Protein AF-A0A846APT6-F1 (afdb_monomer_lite)

Radius of gyration: 18.1 Å; chains: 1; bounding box: 43×41×48 Å

Foldseek 3Di:
DEAAEQLQCLVLCCQLVVVVCVVVVFAEEEDDDPPVVPPVVPDGLHYYYHLRDDPVVPDDDFAYEHEDEDLLLLLLLCLVDLLDDPPPQQCDQDVVQVRHGVNRSLVVDDDSVVSSVSSCVPDSVVSVVSVVPDDPVPLSYDYDYSVVLLVPQVCPVVLVSCVSRPHDPVCSVVSSVSSLCSHVVVVNDPPDPSDDDPDD

pLDDT: mean 90.06, std 13.93, range [35.69, 98.62]

Structure (mmCIF, N/CA/C/O backbone):
data_AF-A0A846APT6-F1
#
_entry.id   AF-A0A846APT6-F1
#
loop_
_atom_site.group_PDB
_atom_site.id
_atom_site.type_symbol
_atom_site.label_atom_id
_atom_site.label_alt_id
_atom_site.label_comp_id
_atom_site.label_asym_id
_atom_site.label_entity_id
_atom_site.label_seq_id
_atom_site.pdbx_PDB_ins_code
_atom_site.Cartn_x
_atom_site.Cartn_y
_atom_site.Cartn_z
_atom_site.occupancy
_atom_site.B_iso_or_equiv
_atom_site.auth_seq_id
_atom_site.auth_comp_id
_atom_site.auth_asym_id
_atom_site.auth_atom_id
_atom_site.pdbx_PDB_model_num
ATOM 1 N N . MET A 1 1 ? 7.454 6.874 -7.829 1.00 93.00 1 MET A N 1
ATOM 2 C CA . MET A 1 1 ? 6.681 7.072 -6.581 1.00 93.00 1 MET A CA 1
ATOM 3 C C . MET A 1 1 ? 5.665 5.959 -6.437 1.00 93.00 1 MET A C 1
ATOM 5 O O . MET A 1 1 ? 5.137 5.525 -7.447 1.00 93.00 1 MET A O 1
ATOM 9 N N . ILE A 1 2 ? 5.403 5.490 -5.222 1.00 96.69 2 ILE A N 1
ATOM 10 C CA . ILE A 1 2 ? 4.503 4.371 -4.941 1.00 96.69 2 ILE A CA 1
ATOM 11 C C . ILE A 1 2 ? 3.480 4.828 -3.899 1.00 96.69 2 ILE A C 1
ATOM 13 O O . ILE A 1 2 ? 3.815 4.996 -2.728 1.00 96.69 2 ILE A O 1
ATOM 17 N N . GLY A 1 3 ? 2.253 5.080 -4.341 1.00 95.94 3 GLY A N 1
ATOM 18 C CA . GLY A 1 3 ? 1.119 5.483 -3.521 1.00 95.94 3 GLY A CA 1
ATOM 19 C C . GLY A 1 3 ? 0.260 4.282 -3.173 1.00 95.94 3 GLY A C 1
ATOM 20 O O . GLY A 1 3 ? -0.185 3.538 -4.046 1.00 95.94 3 GLY A O 1
ATOM 21 N N . THR A 1 4 ? 0.038 4.080 -1.883 1.00 96.62 4 THR A N 1
ATOM 22 C CA . THR A 1 4 ? -0.967 3.139 -1.389 1.00 96.62 4 THR A CA 1
ATOM 23 C C . THR A 1 4 ? -1.849 3.839 -0.373 1.00 96.62 4 THR A C 1
ATOM 25 O O . THR A 1 4 ? -1.582 4.971 0.024 1.00 96.62 4 THR A O 1
ATOM 28 N N . HIS A 1 5 ? -2.883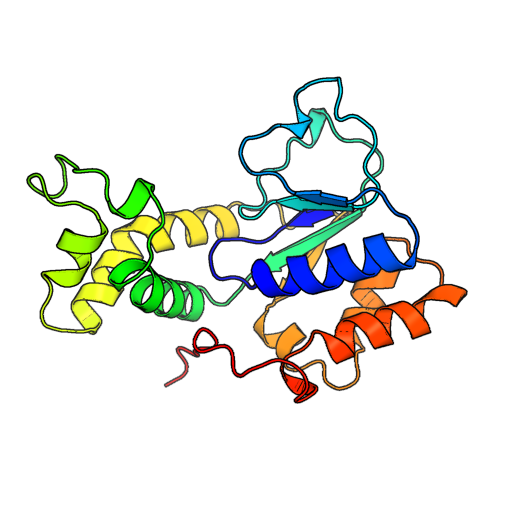 3.146 0.069 1.00 95.69 5 HIS A N 1
ATOM 29 C CA . HIS A 1 5 ? -3.689 3.549 1.201 1.00 95.69 5 HIS A CA 1
ATOM 30 C C . HIS A 1 5 ? -3.696 2.439 2.235 1.00 95.69 5 HIS A C 1
ATOM 32 O O . HIS A 1 5 ? -3.405 1.265 1.960 1.00 95.69 5 HIS A O 1
ATOM 38 N N . HIS A 1 6 ? -4.082 2.796 3.450 1.00 93.38 6 HIS A N 1
ATOM 39 C CA . HIS A 1 6 ? -4.231 1.824 4.512 1.00 93.38 6 HIS A CA 1
ATOM 40 C C . HIS A 1 6 ? -5.186 0.693 4.071 1.00 93.38 6 HIS A C 1
ATOM 42 O O . HIS A 1 6 ? -6.329 0.928 3.696 1.00 93.38 6 HIS A O 1
ATOM 48 N N . LYS A 1 7 ? -4.694 -0.555 4.114 1.00 93.50 7 LYS A N 1
ATOM 49 C CA . LYS A 1 7 ? -5.371 -1.788 3.636 1.00 93.50 7 LYS A CA 1
ATOM 50 C C . LYS A 1 7 ? -5.488 -1.992 2.119 1.00 93.50 7 LYS A C 1
ATOM 52 O O . LYS A 1 7 ? -6.129 -2.965 1.717 1.00 93.50 7 LYS A O 1
ATOM 57 N N . THR A 1 8 ? -4.778 -1.227 1.287 1.00 94.94 8 THR A N 1
ATOM 58 C CA . THR A 1 8 ? -4.750 -1.440 -0.180 1.00 94.94 8 THR A CA 1
ATOM 59 C C . THR A 1 8 ? -3.504 -2.171 -0.695 1.00 94.94 8 THR A C 1
ATOM 61 O O . THR A 1 8 ? -3.262 -2.229 -1.892 1.00 94.94 8 THR A O 1
ATOM 64 N N . GLY A 1 9 ? -2.713 -2.787 0.192 1.00 92.12 9 GLY A N 1
ATOM 65 C CA . GLY A 1 9 ? -1.537 -3.581 -0.202 1.00 92.12 9 GLY A CA 1
ATOM 66 C C . GLY A 1 9 ? -0.182 -2.923 0.073 1.00 92.12 9 GLY A C 1
ATOM 67 O O . GLY A 1 9 ? 0.830 -3.381 -0.449 1.00 92.12 9 GLY A O 1
ATOM 68 N N . THR A 1 10 ? -0.124 -1.915 0.949 1.00 92.44 10 THR A N 1
ATOM 69 C CA . THR A 1 10 ? 1.109 -1.216 1.364 1.00 92.44 10 THR A CA 1
ATOM 70 C C . THR A 1 10 ? 2.282 -2.143 1.672 1.00 92.44 10 THR A C 1
ATOM 72 O O . THR A 1 10 ? 3.384 -1.929 1.178 1.00 92.44 10 THR A O 1
ATOM 75 N N . VAL A 1 11 ? 2.070 -3.191 2.478 1.00 92.12 11 VAL A N 1
ATOM 76 C CA . VAL A 1 11 ? 3.148 -4.124 2.856 1.00 92.12 11 VAL A CA 1
ATOM 77 C C . VAL A 1 11 ? 3.683 -4.871 1.636 1.00 92.12 11 VAL A C 1
ATOM 79 O O . VAL A 1 11 ? 4.885 -5.089 1.537 1.00 92.12 11 VAL A O 1
ATOM 82 N N . TRP A 1 12 ? 2.812 -5.235 0.698 1.00 94.25 12 TRP A N 1
ATOM 83 C CA . TRP A 1 12 ? 3.207 -5.941 -0.516 1.00 94.25 12 TRP A CA 1
ATOM 84 C C . TRP A 1 12 ? 4.026 -5.045 -1.450 1.00 94.25 12 TRP A C 1
ATOM 86 O O . TRP A 1 12 ? 5.088 -5.447 -1.920 1.00 94.25 12 TRP A O 1
ATOM 96 N N . MET A 1 13 ? 3.603 -3.796 -1.649 1.00 96.25 13 MET A N 1
ATOM 97 C CA . MET A 1 13 ? 4.392 -2.848 -2.439 1.00 96.25 13 MET A CA 1
ATOM 98 C C . MET A 1 13 ? 5.710 -2.491 -1.766 1.00 96.25 13 MET A C 1
ATOM 100 O O . MET A 1 13 ? 6.747 -2.447 -2.424 1.00 96.25 13 MET A O 1
ATOM 104 N N . LEU A 1 14 ? 5.701 -2.319 -0.445 1.00 94.81 14 LEU A N 1
ATOM 105 C CA . LEU A 1 14 ? 6.917 -2.111 0.327 1.00 94.81 14 LEU A CA 1
ATOM 106 C C . LEU A 1 14 ? 7.916 -3.250 0.104 1.00 94.81 14 LEU A C 1
ATOM 108 O O . LEU A 1 14 ? 9.085 -2.973 -0.150 1.00 94.81 14 LEU A O 1
ATOM 112 N N . THR A 1 15 ? 7.490 -4.515 0.176 1.00 95.31 15 THR A N 1
ATOM 113 C CA . THR A 1 15 ? 8.400 -5.662 0.006 1.00 95.31 15 THR A CA 1
ATOM 114 C C . THR A 1 15 ? 8.913 -5.820 -1.422 1.00 95.31 15 THR A C 1
ATOM 116 O O . THR A 1 15 ? 10.071 -6.203 -1.589 1.00 95.31 15 THR A O 1
ATOM 119 N N . ILE A 1 16 ? 8.107 -5.513 -2.444 1.00 96.88 16 ILE A N 1
ATOM 120 C CA . ILE A 1 16 ? 8.557 -5.516 -3.844 1.00 96.88 16 ILE A CA 1
ATOM 121 C C . ILE A 1 16 ? 9.567 -4.395 -4.077 1.00 96.88 16 ILE A C 1
ATOM 123 O O . ILE A 1 16 ? 10.699 -4.660 -4.478 1.00 96.88 16 ILE A O 1
ATOM 127 N N . PHE A 1 17 ? 9.189 -3.148 -3.809 1.00 97.44 17 PHE A N 1
ATOM 128 C CA . PHE A 1 17 ? 9.991 -1.997 -4.215 1.00 97.44 17 PHE A CA 1
ATOM 129 C C . PHE A 1 17 ? 11.247 -1.805 -3.361 1.00 97.44 17 PHE A C 1
ATOM 131 O O . PHE A 1 17 ? 12.267 -1.370 -3.891 1.00 97.44 17 PHE A O 1
ATOM 138 N N . SER A 1 18 ? 11.239 -2.216 -2.088 1.00 96.19 18 SER A N 1
ATOM 139 C CA . SER A 1 18 ? 12.482 -2.306 -1.302 1.00 96.19 18 SER A CA 1
ATOM 140 C C . SER A 1 18 ? 13.437 -3.374 -1.843 1.00 96.19 18 SER A C 1
ATOM 142 O O . SER A 1 18 ? 14.645 -3.151 -1.873 1.00 96.19 18 SER A O 1
ATOM 144 N N . ALA A 1 19 ? 12.921 -4.513 -2.321 1.00 97.56 19 ALA A N 1
ATOM 145 C CA . ALA A 1 19 ? 13.747 -5.552 -2.932 1.00 97.56 19 ALA A CA 1
ATOM 146 C C . ALA A 1 19 ? 14.309 -5.112 -4.292 1.00 97.56 19 ALA A C 1
ATOM 148 O O . ALA A 1 19 ? 15.474 -5.375 -4.573 1.00 97.56 19 ALA A O 1
ATOM 149 N N . VAL A 1 20 ? 13.514 -4.409 -5.105 1.00 98.12 20 VAL A N 1
ATOM 150 C CA . VAL A 1 20 ? 13.986 -3.763 -6.340 1.00 98.12 20 VAL A CA 1
ATOM 151 C C . VAL A 1 20 ? 15.103 -2.776 -6.022 1.00 98.12 20 VAL A C 1
ATOM 153 O O . VAL A 1 20 ? 16.169 -2.851 -6.628 1.00 98.12 20 VAL A O 1
ATOM 156 N N . ALA A 1 21 ? 14.890 -1.899 -5.041 1.00 96.81 21 ALA A N 1
ATOM 157 C CA . ALA A 1 21 ? 15.887 -0.912 -4.669 1.00 96.81 21 ALA A CA 1
ATOM 158 C C . ALA A 1 21 ? 17.192 -1.554 -4.197 1.00 96.81 21 ALA A C 1
ATOM 160 O O . ALA A 1 21 ? 18.258 -1.214 -4.695 1.00 96.81 21 ALA A O 1
ATOM 161 N N . SER A 1 22 ? 17.105 -2.557 -3.322 1.00 97.25 22 SER A N 1
ATOM 162 C CA . SER A 1 22 ? 18.276 -3.308 -2.868 1.00 97.25 22 SER A CA 1
ATOM 163 C C . SER A 1 22 ? 18.994 -4.041 -4.004 1.00 97.25 22 SER A C 1
ATOM 165 O O . SER A 1 22 ? 20.212 -4.164 -3.952 1.00 97.25 22 SER A O 1
ATOM 167 N N . TYR A 1 23 ? 18.272 -4.552 -5.005 1.00 97.81 23 TYR A N 1
ATOM 168 C CA . TYR A 1 23 ? 18.869 -5.300 -6.114 1.00 97.81 23 TYR A CA 1
ATOM 169 C C . TYR A 1 23 ? 19.644 -4.400 -7.088 1.00 97.81 23 TYR A C 1
ATOM 171 O O . TYR A 1 23 ? 20.625 -4.845 -7.679 1.00 97.81 23 TYR A O 1
ATOM 179 N N . TYR A 1 24 ? 19.209 -3.150 -7.260 1.00 97.06 24 TYR A N 1
ATOM 180 C CA . TYR A 1 24 ? 19.802 -2.189 -8.197 1.00 97.06 24 TYR A CA 1
ATOM 181 C C . TYR A 1 24 ? 20.595 -1.063 -7.527 1.00 97.06 24 TYR A C 1
ATOM 183 O O . TYR A 1 24 ? 20.982 -0.126 -8.219 1.00 97.06 24 TYR A O 1
ATOM 191 N N . ASP A 1 25 ? 20.827 -1.151 -6.215 1.00 95.88 25 ASP A N 1
ATOM 192 C CA . ASP A 1 25 ? 21.484 -0.106 -5.417 1.00 95.88 25 ASP A CA 1
ATOM 193 C C . ASP A 1 25 ? 20.797 1.270 -5.540 1.00 95.88 25 ASP A C 1
ATOM 195 O O . ASP A 1 25 ? 21.426 2.318 -5.666 1.00 95.88 25 ASP A O 1
ATOM 199 N N . LEU A 1 26 ? 19.460 1.257 -5.540 1.00 94.75 26 LEU A N 1
ATOM 200 C CA . LEU A 1 26 ? 18.637 2.462 -5.595 1.00 94.75 26 LEU A CA 1
ATOM 201 C C . LEU A 1 26 ? 18.315 2.965 -4.187 1.00 94.75 26 LEU A C 1
ATOM 203 O O . LEU A 1 26 ? 18.078 2.197 -3.249 1.00 94.75 26 LEU A O 1
ATOM 207 N N . LYS A 1 27 ? 18.196 4.282 -4.052 1.00 92.44 27 LYS A N 1
ATOM 208 C CA . LYS A 1 27 ? 17.800 4.953 -2.818 1.00 92.44 27 LYS A CA 1
ATOM 209 C C . LYS A 1 27 ? 16.299 4.809 -2.606 1.00 92.44 27 LYS A C 1
ATOM 211 O O . LYS A 1 27 ? 15.493 5.524 -3.206 1.00 92.44 27 LYS A O 1
ATOM 216 N N . PHE A 1 28 ? 15.930 3.882 -1.727 1.00 91.88 28 PHE A N 1
ATOM 217 C CA . PHE A 1 28 ? 14.554 3.694 -1.280 1.00 91.88 28 PHE A CA 1
ATOM 218 C C . PHE A 1 28 ? 14.237 4.584 -0.080 1.00 91.88 28 PHE A C 1
ATOM 220 O O . PHE A 1 28 ? 14.897 4.517 0.957 1.00 91.88 28 PHE A O 1
ATOM 227 N N . CYS A 1 29 ? 13.170 5.363 -0.193 1.00 88.69 29 CYS A N 1
ATOM 228 C CA . CYS A 1 29 ? 12.613 6.147 0.891 1.00 88.69 29 CYS A CA 1
ATOM 229 C C . CYS A 1 29 ? 11.177 5.688 1.164 1.00 88.69 29 CYS A C 1
ATOM 231 O O . CYS A 1 29 ? 10.365 5.524 0.253 1.00 88.69 29 CYS A O 1
ATOM 233 N N . ARG A 1 30 ? 10.859 5.490 2.442 1.00 86.38 30 ARG A N 1
ATOM 234 C CA . ARG A 1 30 ? 9.488 5.322 2.916 1.00 86.38 30 ARG A CA 1
ATOM 235 C C . ARG A 1 30 ? 9.212 6.438 3.890 1.00 86.38 30 ARG A C 1
ATOM 237 O O . ARG A 1 30 ? 9.971 6.615 4.847 1.00 86.38 30 ARG A O 1
ATOM 244 N N . ASP A 1 31 ? 8.107 7.127 3.689 1.00 70.62 31 ASP A N 1
ATOM 245 C CA . ASP A 1 31 ? 7.707 8.127 4.647 1.00 70.62 31 ASP A CA 1
ATOM 246 C C . ASP A 1 31 ? 6.968 7.514 5.843 1.00 70.62 31 ASP A C 1
ATOM 248 O O . ASP A 1 31 ? 6.227 6.539 5.729 1.00 70.62 31 ASP A O 1
ATOM 252 N N . LYS A 1 32 ? 7.223 8.080 7.021 1.00 58.72 32 LYS A N 1
ATOM 253 C CA . LYS A 1 32 ? 6.409 7.865 8.222 1.00 58.72 32 LYS A CA 1
ATOM 254 C C . LYS A 1 32 ? 5.892 9.182 8.809 1.00 58.72 32 LYS A C 1
ATOM 256 O O . LYS A 1 32 ? 5.077 9.106 9.716 1.00 58.72 32 LYS A O 1
ATOM 261 N N . ASN A 1 33 ? 6.387 10.356 8.374 1.00 56.38 33 ASN A N 1
ATOM 262 C CA . ASN A 1 33 ? 6.142 11.665 9.014 1.00 56.38 33 ASN A CA 1
ATOM 263 C C . ASN A 1 33 ? 6.459 12.892 8.114 1.00 56.38 33 ASN A C 1
ATOM 265 O O . ASN A 1 33 ? 6.908 13.923 8.619 1.00 56.38 33 ASN A O 1
ATOM 269 N N . LYS A 1 34 ? 6.302 12.817 6.791 1.00 60.38 34 LYS A N 1
ATOM 270 C CA . LYS A 1 34 ? 6.706 13.855 5.821 1.00 60.38 34 LYS A CA 1
ATOM 271 C C . LYS A 1 34 ? 8.180 14.238 5.915 1.00 60.38 34 LYS A C 1
ATOM 273 O O . LYS A 1 34 ? 8.559 15.391 5.717 1.00 60.38 34 LYS A O 1
ATOM 278 N N . ALA A 1 35 ? 9.036 13.260 6.224 1.00 51.44 35 ALA A N 1
ATOM 279 C CA . ALA A 1 35 ? 10.466 13.492 6.429 1.00 51.44 35 ALA A CA 1
ATOM 280 C C . ALA A 1 35 ? 11.168 13.990 5.152 1.00 51.44 35 ALA A C 1
ATOM 282 O O . ALA A 1 35 ? 12.119 14.761 5.254 1.00 51.44 35 ALA A O 1
ATOM 283 N N . TYR A 1 36 ? 10.645 13.637 3.973 1.00 55.94 36 TYR A N 1
ATOM 284 C CA . TYR A 1 36 ? 11.131 14.098 2.668 1.00 55.94 36 TYR A CA 1
ATOM 285 C C . TYR A 1 36 ? 11.004 15.619 2.455 1.00 55.94 36 TYR A C 1
ATOM 287 O O . TYR A 1 36 ? 11.710 16.175 1.622 1.00 55.94 36 TYR A O 1
ATOM 295 N N . LEU A 1 37 ? 10.164 16.312 3.240 1.00 53.75 37 LEU A N 1
ATOM 296 C CA . LEU A 1 37 ? 10.052 17.777 3.227 1.00 53.75 37 LEU A 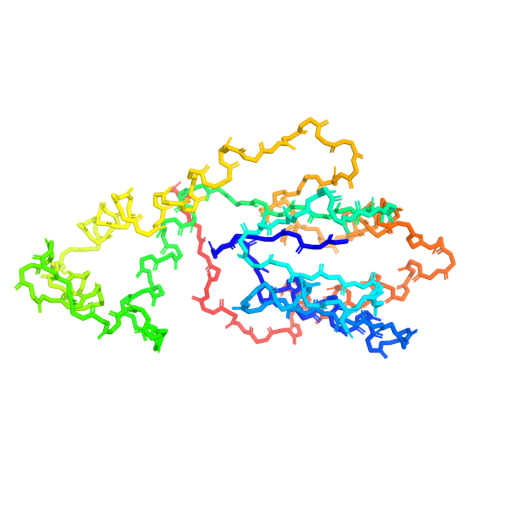CA 1
ATOM 297 C C . LEU A 1 37 ? 11.228 18.479 3.923 1.00 53.75 37 LEU A C 1
ATOM 299 O O . LEU A 1 37 ? 11.353 19.701 3.838 1.00 53.75 37 LEU A O 1
ATOM 303 N N . ARG A 1 38 ? 12.081 17.736 4.638 1.00 56.50 38 ARG A N 1
ATOM 304 C CA . ARG A 1 38 ? 13.338 18.257 5.178 1.00 56.50 38 ARG A CA 1
ATOM 305 C C . ARG A 1 38 ? 14.372 18.168 4.060 1.00 56.50 38 ARG A C 1
ATOM 307 O O . ARG A 1 38 ? 14.700 17.073 3.617 1.00 56.50 38 ARG A O 1
ATOM 314 N N . SER A 1 39 ? 14.876 19.322 3.629 1.00 48.41 39 SER A N 1
ATOM 315 C CA . SER A 1 39 ? 15.805 19.549 2.504 1.00 48.41 39 SER A CA 1
ATOM 316 C C . SER A 1 39 ? 17.032 18.619 2.419 1.00 48.41 39 SER A C 1
ATOM 318 O O . SER A 1 39 ? 17.680 18.556 1.381 1.00 48.41 39 SER A O 1
ATOM 320 N N . SER A 1 40 ? 17.343 17.862 3.470 1.00 48.69 40 SER A N 1
ATOM 321 C CA . SER A 1 40 ? 18.412 16.862 3.543 1.00 48.69 40 SER A CA 1
ATOM 322 C C . SER A 1 40 ? 18.038 15.443 3.067 1.00 48.69 40 SER A C 1
ATOM 324 O O . SER A 1 40 ? 18.924 14.598 2.982 1.00 48.69 40 SER A O 1
ATOM 326 N N . TYR A 1 41 ? 16.775 15.165 2.712 1.00 52.38 41 TYR A N 1
ATOM 327 C CA . TYR A 1 41 ? 16.330 13.881 2.123 1.00 52.38 41 TYR A CA 1
ATOM 328 C C . TYR A 1 41 ? 16.305 13.866 0.580 1.00 52.38 41 TYR A C 1
ATOM 330 O O . TYR A 1 41 ? 15.875 12.881 -0.018 1.00 52.38 41 TYR A O 1
ATOM 338 N N . GLY A 1 42 ? 16.754 14.946 -0.066 1.00 60.53 42 GLY A N 1
ATOM 339 C CA . GLY A 1 42 ? 16.472 15.295 -1.465 1.00 60.53 42 GLY A CA 1
ATOM 340 C C . GLY A 1 42 ? 17.100 14.448 -2.577 1.00 60.53 42 GLY A C 1
ATOM 341 O O . GLY A 1 42 ? 17.357 14.992 -3.638 1.00 60.53 42 GLY A O 1
ATOM 342 N N . ASN A 1 43 ? 17.362 13.156 -2.380 1.00 75.69 43 ASN A N 1
ATOM 343 C CA . ASN A 1 43 ? 17.730 12.246 -3.469 1.00 75.69 43 ASN A CA 1
ATOM 344 C C . ASN A 1 43 ? 17.223 10.834 -3.156 1.00 75.69 43 ASN A C 1
ATOM 346 O O . ASN A 1 43 ? 17.899 10.070 -2.466 1.00 75.69 43 ASN A O 1
ATOM 350 N N . PHE A 1 44 ? 16.044 10.489 -3.666 1.00 87.25 44 PHE A N 1
ATOM 351 C CA . PHE A 1 44 ? 15.539 9.120 -3.704 1.00 87.25 44 PHE A CA 1
ATOM 352 C C . PHE A 1 44 ? 15.284 8.718 -5.154 1.00 87.25 44 PHE A C 1
ATOM 354 O O . PHE A 1 44 ? 14.927 9.552 -5.979 1.00 87.25 44 PHE A O 1
ATOM 361 N N . ASP A 1 45 ? 15.407 7.429 -5.437 1.00 91.88 45 ASP A N 1
ATOM 362 C CA . ASP A 1 45 ? 15.009 6.852 -6.723 1.00 91.88 45 ASP A CA 1
ATOM 363 C C . ASP A 1 45 ? 13.600 6.255 -6.621 1.00 91.88 45 ASP A C 1
ATOM 365 O O . ASP A 1 45 ? 12.808 6.279 -7.561 1.00 91.88 45 ASP A O 1
ATOM 369 N N . ILE A 1 46 ? 13.261 5.725 -5.439 1.00 93.69 46 ILE A N 1
ATOM 370 C CA . ILE A 1 46 ? 11.954 5.144 -5.148 1.00 93.69 46 ILE A CA 1
ATOM 371 C C . ILE A 1 46 ? 11.446 5.713 -3.831 1.00 93.69 46 ILE A C 1
ATOM 373 O O . ILE A 1 46 ? 12.081 5.568 -2.789 1.00 93.69 46 ILE A O 1
ATOM 377 N N . PHE A 1 47 ? 10.262 6.311 -3.880 1.00 91.94 47 PHE A N 1
ATOM 378 C CA . PHE A 1 47 ? 9.564 6.839 -2.716 1.00 91.94 47 PHE A CA 1
ATOM 379 C C . PHE A 1 47 ? 8.210 6.158 -2.556 1.00 91.94 47 PHE A C 1
ATOM 381 O O . PHE A 1 47 ? 7.456 6.100 -3.529 1.00 91.94 47 PHE A O 1
ATOM 388 N N . LEU A 1 48 ? 7.914 5.657 -1.355 1.00 93.56 48 LEU A N 1
ATOM 389 C CA . LEU A 1 48 ? 6.634 5.044 -1.000 1.00 93.56 48 LEU A CA 1
ATOM 390 C C . LEU A 1 48 ? 5.923 5.844 0.096 1.00 93.56 48 LEU A C 1
ATOM 392 O O . LEU A 1 48 ? 6.498 6.077 1.164 1.00 93.56 48 LEU A O 1
ATOM 396 N N . ASP A 1 49 ? 4.653 6.163 -0.155 1.00 92.25 49 ASP A N 1
ATOM 397 C CA . ASP A 1 49 ? 3.722 6.771 0.799 1.00 92.25 49 ASP A CA 1
ATOM 398 C C . ASP A 1 49 ? 2.532 5.826 1.037 1.00 92.25 49 ASP A C 1
ATOM 400 O O . ASP A 1 49 ? 1.919 5.316 0.092 1.00 92.25 49 ASP A O 1
ATOM 404 N N . ASP A 1 50 ? 2.231 5.537 2.304 1.00 92.12 50 ASP A N 1
ATOM 405 C CA . ASP A 1 50 ? 1.184 4.587 2.694 1.00 92.12 50 ASP A CA 1
ATOM 406 C C . ASP A 1 50 ? -0.219 5.195 2.836 1.00 92.12 50 ASP A C 1
ATOM 408 O O . ASP A 1 50 ? -1.176 4.474 3.135 1.00 92.12 50 ASP A O 1
ATOM 412 N N . HIS A 1 51 ? -0.344 6.489 2.536 1.00 92.50 51 HIS A N 1
ATOM 413 C CA . HIS A 1 51 ? -1.602 7.228 2.449 1.00 92.50 51 HIS A CA 1
ATOM 414 C C . HIS A 1 51 ? -1.754 8.009 1.132 1.00 92.50 51 HIS A C 1
ATOM 416 O O . HIS A 1 51 ? -2.695 8.785 0.991 1.00 92.50 51 HIS A O 1
ATOM 422 N N . SER A 1 52 ? -0.829 7.834 0.183 1.00 93.50 52 SER A N 1
ATOM 423 C CA . SER A 1 52 ? -0.758 8.568 -1.087 1.00 93.50 52 SER A CA 1
ATOM 424 C C . SER A 1 52 ? -0.773 10.095 -0.914 1.00 93.50 52 SER A C 1
ATOM 426 O O . SER A 1 52 ? -1.323 10.821 -1.736 1.00 93.50 52 SER A O 1
ATOM 428 N N . LYS A 1 53 ? -0.155 10.615 0.157 1.00 90.00 53 LYS A N 1
ATOM 429 C CA . LYS A 1 53 ? -0.121 12.059 0.467 1.00 90.00 53 LYS A CA 1
ATOM 430 C C . LYS A 1 53 ? 1.173 12.707 -0.019 1.00 90.00 53 LYS A C 1
ATOM 432 O O . LYS A 1 53 ? 2.018 13.134 0.772 1.00 90.00 53 LYS A O 1
ATOM 437 N N . PHE A 1 54 ? 1.296 12.801 -1.340 1.00 87.44 54 PHE A N 1
ATOM 438 C CA . PHE A 1 54 ? 2.430 13.433 -2.014 1.00 87.44 54 PHE A CA 1
ATOM 439 C C . PHE A 1 54 ? 2.303 14.960 -2.071 1.00 87.44 54 PHE A C 1
ATOM 441 O O . PHE A 1 54 ? 1.225 15.497 -2.313 1.00 87.44 54 PHE A O 1
ATOM 448 N N . ASP A 1 55 ? 3.423 15.657 -1.884 1.00 85.00 55 ASP A N 1
ATOM 449 C CA . ASP A 1 55 ? 3.546 17.100 -2.112 1.00 85.00 55 ASP A CA 1
ATOM 450 C C . ASP A 1 55 ? 4.074 17.355 -3.531 1.00 85.00 55 ASP A C 1
ATOM 452 O O . ASP A 1 55 ? 5.279 17.497 -3.748 1.00 85.00 55 ASP A O 1
ATOM 456 N N . PHE A 1 56 ? 3.171 17.337 -4.515 1.00 84.94 56 PHE A N 1
ATOM 457 C CA . PHE A 1 56 ? 3.530 17.453 -5.932 1.00 84.94 56 PHE A CA 1
ATOM 458 C C . PHE A 1 56 ? 4.197 18.783 -6.298 1.00 84.94 56 PHE A C 1
ATOM 460 O O . PHE A 1 56 ? 4.926 18.826 -7.281 1.00 84.94 56 PHE A O 1
ATOM 467 N N . GLU A 1 57 ? 4.006 19.849 -5.516 1.00 83.06 57 GLU A N 1
ATOM 468 C CA . GLU A 1 57 ? 4.648 21.147 -5.772 1.00 83.06 57 GLU A CA 1
ATOM 469 C C . GLU A 1 57 ? 6.161 21.104 -5.530 1.00 83.06 57 GLU A C 1
ATOM 471 O O . GLU A 1 57 ? 6.920 21.882 -6.106 1.00 83.06 57 GLU A O 1
ATOM 476 N N . ARG A 1 58 ? 6.612 20.188 -4.667 1.00 76.94 58 ARG A N 1
ATOM 477 C CA . ARG A 1 58 ? 8.027 20.017 -4.304 1.00 76.94 58 ARG A CA 1
ATOM 478 C C . ARG A 1 58 ? 8.701 18.864 -5.031 1.00 76.94 58 ARG A C 1
ATOM 480 O O . ARG A 1 58 ? 9.873 18.585 -4.778 1.00 76.94 58 ARG A O 1
ATOM 487 N N . LEU A 1 59 ? 7.960 18.176 -5.887 1.00 78.50 59 LEU A N 1
ATOM 488 C CA . LEU A 1 59 ? 8.418 17.018 -6.630 1.00 78.50 59 LEU A CA 1
ATOM 489 C C . LEU A 1 59 ? 8.446 17.372 -8.113 1.00 78.50 59 LEU A C 1
ATOM 491 O O . LEU A 1 59 ? 7.473 17.878 -8.657 1.00 78.50 59 LEU A O 1
ATOM 495 N N . SER A 1 60 ? 9.553 17.068 -8.777 1.00 75.94 60 SER A N 1
ATOM 496 C CA . SER A 1 60 ? 9.690 17.180 -10.229 1.00 75.94 60 SER A CA 1
ATOM 497 C C . SER A 1 60 ? 10.077 15.825 -10.817 1.00 75.94 60 SER A C 1
ATOM 499 O O . SER A 1 60 ? 10.640 14.989 -10.112 1.00 75.94 60 SER A O 1
ATOM 501 N N . ASP A 1 61 ? 9.771 15.612 -12.098 1.00 85.12 61 ASP A N 1
ATOM 502 C CA . ASP A 1 61 ? 10.191 14.443 -12.884 1.00 85.12 61 ASP A CA 1
ATOM 503 C C . ASP A 1 61 ? 9.887 13.083 -12.231 1.00 85.12 61 ASP A C 1
ATOM 505 O O . ASP A 1 61 ? 10.755 12.218 -12.090 1.00 85.12 61 ASP A O 1
ATOM 509 N N . TYR A 1 62 ? 8.633 12.870 -11.827 1.00 90.75 62 TYR A N 1
ATOM 510 C CA . TYR A 1 62 ? 8.199 11.609 -11.235 1.00 90.75 62 TYR A CA 1
ATOM 511 C C . TYR A 1 62 ? 7.338 10.777 -12.186 1.00 90.75 62 TYR A C 1
ATOM 513 O O . TYR A 1 62 ? 6.546 11.287 -12.970 1.00 90.75 62 TYR A O 1
ATOM 521 N N . LYS A 1 63 ? 7.454 9.454 -12.045 1.00 96.38 63 LYS A N 1
ATOM 522 C CA . LYS A 1 63 ? 6.431 8.494 -12.466 1.00 96.38 63 LYS A CA 1
ATOM 523 C C . LYS A 1 63 ? 5.937 7.719 -11.260 1.00 96.38 63 LYS A C 1
ATOM 525 O O . LYS A 1 63 ? 6.715 7.362 -10.367 1.00 96.38 63 LYS A O 1
ATOM 530 N N . GLY A 1 64 ? 4.636 7.514 -11.202 1.00 96.81 64 GLY A N 1
ATOM 531 C CA . GLY A 1 64 ? 3.903 7.063 -10.038 1.00 96.81 64 GLY A CA 1
ATOM 532 C C . GLY A 1 64 ? 3.124 5.782 -10.295 1.00 96.81 64 GLY A C 1
ATOM 533 O O . GLY A 1 64 ? 2.609 5.564 -11.382 1.00 96.81 64 GLY A O 1
ATOM 534 N N . LEU A 1 65 ? 3.027 4.939 -9.278 1.00 98.44 65 LEU A N 1
ATOM 535 C CA . LEU A 1 65 ? 2.042 3.869 -9.174 1.00 98.44 65 LEU A CA 1
ATOM 536 C C . LEU A 1 65 ? 1.099 4.255 -8.044 1.00 98.44 65 LEU A C 1
ATOM 538 O O . LEU A 1 65 ? 1.583 4.543 -6.950 1.00 98.44 65 LEU A O 1
ATOM 542 N N . HIS A 1 66 ? -0.205 4.217 -8.277 1.00 98.31 66 HIS A N 1
ATOM 543 C CA . HIS A 1 66 ? -1.206 4.367 -7.232 1.00 98.31 66 HIS A CA 1
ATOM 544 C C . HIS A 1 66 ? -2.059 3.099 -7.157 1.00 98.31 66 HIS A C 1
ATOM 546 O O . HIS A 1 66 ? -2.610 2.641 -8.159 1.00 98.31 66 HIS A O 1
ATOM 552 N N . ILE A 1 67 ? -2.110 2.491 -5.966 1.00 97.75 67 ILE A N 1
ATOM 553 C CA . ILE A 1 67 ? -2.882 1.270 -5.730 1.00 97.75 67 ILE A CA 1
ATOM 554 C C . ILE A 1 67 ? -4.104 1.556 -4.878 1.00 97.75 67 ILE A C 1
ATOM 556 O O . ILE A 1 67 ? -4.010 1.909 -3.694 1.00 97.75 67 ILE A O 1
ATOM 560 N N . ILE A 1 68 ? -5.248 1.250 -5.473 1.00 97.56 68 ILE A N 1
ATOM 561 C CA . ILE A 1 68 ? -6.553 1.275 -4.829 1.00 97.56 68 ILE A CA 1
ATOM 562 C C . ILE A 1 68 ? -7.068 -0.145 -4.618 1.00 97.56 68 ILE A C 1
ATOM 564 O O . ILE A 1 68 ? -6.561 -1.116 -5.179 1.00 97.56 68 ILE A O 1
ATOM 568 N N . ARG A 1 69 ? -8.089 -0.271 -3.782 1.00 96.75 69 ARG A N 1
ATOM 569 C CA . ARG A 1 69 ? -8.749 -1.539 -3.485 1.00 96.75 69 ARG A CA 1
ATOM 570 C C . ARG A 1 69 ? -10.242 -1.296 -3.357 1.00 96.75 69 ARG A C 1
ATOM 572 O O . ARG A 1 69 ? -10.641 -0.183 -3.011 1.00 96.75 69 ARG A O 1
ATOM 579 N N . ASP A 1 70 ? -11.050 -2.318 -3.614 1.00 96.81 70 ASP A N 1
ATOM 580 C CA . ASP A 1 70 ? -12.493 -2.255 -3.414 1.00 96.81 70 ASP A CA 1
ATOM 581 C C . ASP A 1 70 ? -12.808 -1.726 -1.999 1.00 96.81 70 ASP A C 1
ATOM 583 O O . ASP A 1 70 ? -12.286 -2.262 -1.012 1.00 96.81 70 ASP A O 1
ATOM 587 N N . PRO A 1 71 ? -13.642 -0.679 -1.863 1.00 96.56 71 PRO A N 1
ATOM 588 C CA . PRO A 1 71 ? -13.936 -0.077 -0.566 1.00 96.56 71 PRO A CA 1
ATOM 589 C C . PRO A 1 71 ? -14.529 -1.084 0.431 1.00 96.56 71 PRO A C 1
ATOM 591 O O . PRO A 1 71 ? -14.264 -0.979 1.628 1.00 96.56 71 PRO A O 1
ATOM 594 N N . ARG A 1 72 ? -15.263 -2.104 -0.037 1.00 96.06 72 ARG A N 1
ATOM 595 C CA . ARG A 1 72 ? -15.806 -3.176 0.816 1.00 96.06 72 ARG A CA 1
ATOM 596 C C . ARG A 1 72 ? -14.683 -4.001 1.434 1.00 96.06 72 ARG A C 1
ATOM 598 O O . ARG A 1 72 ? -14.683 -4.250 2.639 1.00 96.06 72 ARG A O 1
ATOM 605 N N . ASP A 1 73 ? -13.691 -4.365 0.629 1.00 95.62 73 ASP A N 1
ATOM 606 C CA . ASP A 1 73 ? -12.517 -5.107 1.085 1.00 95.62 73 ASP A CA 1
ATOM 607 C C . ASP A 1 73 ? -11.649 -4.267 2.031 1.00 95.62 73 ASP A C 1
ATOM 609 O O . ASP A 1 73 ? -11.083 -4.808 2.987 1.00 95.62 73 ASP A O 1
ATOM 613 N N . VAL A 1 74 ? -11.562 -2.949 1.807 1.00 96.62 74 VAL A N 1
ATOM 614 C CA . VAL A 1 74 ? -10.896 -2.010 2.724 1.00 96.62 74 VAL A CA 1
ATOM 615 C C . VAL A 1 74 ? -11.577 -2.024 4.091 1.00 96.62 74 VAL A C 1
ATOM 617 O O . VAL A 1 74 ? -10.887 -2.228 5.090 1.00 96.62 74 VAL A O 1
ATOM 620 N N . ILE A 1 75 ? -12.907 -1.884 4.146 1.00 97.69 75 ILE A N 1
ATOM 621 C CA . ILE A 1 75 ? -13.691 -1.904 5.395 1.00 97.69 75 ILE A CA 1
ATOM 622 C C . ILE A 1 75 ? -13.480 -3.223 6.142 1.00 97.69 75 ILE A C 1
ATOM 624 O O . ILE A 1 75 ? -13.087 -3.222 7.310 1.00 97.69 75 ILE A O 1
ATOM 628 N N . VAL A 1 76 ? -13.674 -4.359 5.464 1.00 96.75 76 VAL A N 1
ATOM 629 C CA . VAL A 1 76 ? -13.511 -5.688 6.073 1.00 96.75 76 VAL A CA 1
ATOM 630 C C . VAL A 1 76 ? -12.082 -5.866 6.584 1.00 96.75 76 VAL A C 1
ATOM 632 O O . VAL A 1 76 ? -11.859 -6.285 7.725 1.00 96.75 76 VAL A O 1
ATOM 635 N N . SER A 1 77 ? -11.085 -5.517 5.769 1.00 95.00 77 SER A N 1
ATOM 636 C CA . SER A 1 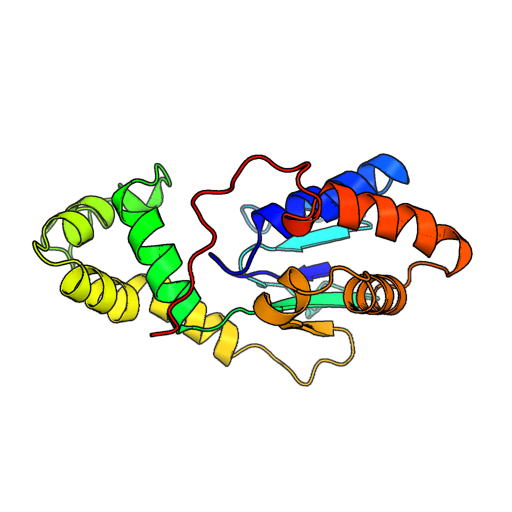77 ? -9.681 -5.634 6.151 1.00 95.00 77 SER A CA 1
ATOM 637 C C . SER A 1 77 ? -9.303 -4.706 7.309 1.00 95.00 77 SER A C 1
ATOM 639 O O . SER A 1 77 ? -8.456 -5.094 8.120 1.00 95.00 77 SER A O 1
ATOM 641 N N . ALA A 1 78 ? -9.873 -3.502 7.382 1.00 96.06 78 ALA A N 1
ATOM 642 C CA . ALA A 1 78 ? -9.651 -2.548 8.462 1.00 96.06 78 ALA A CA 1
ATOM 643 C C . ALA A 1 78 ? -10.278 -3.052 9.763 1.00 96.06 78 ALA A C 1
ATOM 645 O O . ALA A 1 78 ? -9.578 -3.134 10.771 1.00 96.06 78 ALA A O 1
ATOM 646 N N . CYS A 1 79 ? -11.523 -3.531 9.712 1.00 97.00 79 CYS A N 1
ATOM 647 C CA . CYS A 1 79 ? -12.242 -4.077 10.861 1.00 97.00 79 CYS A CA 1
ATOM 648 C C . CYS A 1 79 ? -11.450 -5.190 11.550 1.00 97.00 79 CYS A C 1
ATOM 650 O O . CYS A 1 79 ? -11.179 -5.129 12.746 1.00 97.00 79 CYS A O 1
ATOM 652 N N . PHE A 1 80 ? -11.000 -6.196 10.798 1.00 95.44 80 PHE A N 1
ATOM 653 C CA . PHE A 1 80 ? -10.203 -7.286 11.367 1.00 95.44 80 PHE A CA 1
ATOM 654 C C . PHE A 1 80 ? -8.824 -6.864 11.872 1.00 95.44 80 PHE A C 1
ATOM 656 O O . PHE A 1 80 ? -8.214 -7.577 12.671 1.00 95.44 80 PHE A O 1
ATOM 663 N N . TYR A 1 81 ? -8.291 -5.761 11.355 1.00 95.94 81 TYR A N 1
ATOM 664 C CA . TYR A 1 81 ? -6.994 -5.254 11.761 1.00 95.94 81 TYR A CA 1
ATOM 665 C C . TYR A 1 81 ? -7.094 -4.410 13.034 1.00 95.94 81 TYR A C 1
ATOM 667 O O . TYR A 1 81 ? -6.349 -4.652 13.982 1.00 95.94 81 TYR A O 1
ATOM 675 N N . HIS A 1 82 ? -8.021 -3.453 13.089 1.00 97.38 82 HIS A N 1
ATOM 676 C CA . HIS A 1 82 ? -8.148 -2.504 14.194 1.00 97.38 82 HIS A CA 1
ATOM 677 C C . HIS A 1 82 ? -8.613 -3.150 15.500 1.00 97.38 82 HIS A C 1
ATOM 679 O O . HIS A 1 82 ? -8.240 -2.667 16.568 1.00 97.38 82 HIS A O 1
ATOM 685 N N . THR A 1 83 ? -9.314 -4.287 15.442 1.00 96.81 83 THR A N 1
ATOM 686 C CA . THR A 1 83 ? -9.701 -5.055 16.639 1.00 96.81 83 THR A CA 1
ATOM 687 C C . THR A 1 83 ? -8.513 -5.627 17.415 1.00 96.81 83 THR A C 1
ATOM 689 O O . THR A 1 83 ? -8.667 -5.934 18.594 1.00 96.81 83 THR A O 1
ATOM 692 N N . LYS A 1 84 ? -7.336 -5.777 16.789 1.00 96.25 84 LYS A N 1
ATOM 693 C CA . LYS A 1 84 ? -6.164 -6.434 17.405 1.00 96.25 84 LYS A CA 1
ATOM 694 C C . LYS A 1 84 ? -4.810 -5.760 17.164 1.00 96.25 84 LYS A C 1
ATOM 696 O O . LYS A 1 84 ? -3.800 -6.221 17.686 1.00 96.25 84 LYS A O 1
ATOM 701 N N . SER A 1 85 ? -4.748 -4.716 16.341 1.00 95.25 85 SER A N 1
ATOM 702 C CA . SER A 1 85 ? -3.494 -4.036 16.002 1.00 95.25 85 SER A CA 1
ATOM 703 C C . SER A 1 85 ? -2.898 -3.267 17.190 1.00 95.25 85 SER A C 1
ATOM 705 O O . SER A 1 85 ? -3.605 -2.757 18.058 1.00 95.25 85 SER A O 1
ATOM 707 N N . SER A 1 86 ? -1.572 -3.156 17.219 1.00 95.50 86 SER A N 1
ATOM 708 C CA . SER A 1 86 ? -0.808 -2.408 18.223 1.00 95.50 86 SER A CA 1
ATOM 709 C C . SER A 1 86 ? -0.464 -0.976 17.789 1.00 95.50 86 SER A C 1
ATOM 711 O O . SER A 1 86 ? 0.333 -0.304 18.446 1.00 95.50 86 SER A O 1
ATOM 713 N N . GLU A 1 87 ? -1.036 -0.481 16.686 1.00 94.00 87 GLU A N 1
ATOM 714 C CA . GLU A 1 87 ? -0.791 0.889 16.228 1.00 94.00 87 GLU A CA 1
ATOM 715 C C . GLU A 1 87 ? -1.179 1.919 17.287 1.00 94.00 87 GLU A C 1
ATOM 717 O O . GLU A 1 87 ? -2.303 1.931 17.778 1.00 94.00 87 GLU A O 1
ATOM 722 N N . LYS A 1 88 ? -0.246 2.822 17.611 1.00 95.69 88 LYS A N 1
ATOM 723 C CA . LYS A 1 88 ? -0.366 3.745 18.751 1.00 95.69 88 LYS A CA 1
ATOM 724 C C . LYS A 1 88 ? -1.696 4.499 18.785 1.00 95.69 88 LYS A C 1
ATOM 726 O O . LYS A 1 88 ? -2.281 4.629 19.853 1.00 95.69 88 LYS A O 1
ATOM 731 N N . TRP A 1 89 ? -2.182 4.969 17.635 1.00 95.38 89 TRP A N 1
ATOM 732 C CA . TRP A 1 89 ? -3.404 5.771 17.551 1.00 95.38 89 TRP A CA 1
ATOM 733 C C . TRP A 1 89 ? -4.672 5.005 17.961 1.00 95.38 89 TRP A C 1
ATOM 735 O O . TRP A 1 89 ? -5.627 5.629 18.426 1.00 95.38 89 TRP A O 1
ATOM 745 N N . LEU A 1 90 ? -4.676 3.671 17.836 1.00 97.75 90 LEU A N 1
ATOM 746 C CA . LEU A 1 90 ? -5.794 2.814 18.243 1.00 97.75 90 LEU A CA 1
ATOM 747 C C . LEU A 1 90 ? -5.979 2.769 19.758 1.00 97.75 90 LEU A C 1
ATOM 749 O O . LEU A 1 90 ? -7.074 2.465 20.224 1.00 97.75 90 LEU A O 1
ATOM 753 N N . HIS A 1 91 ? -4.914 3.083 20.497 1.00 98.06 91 HIS A N 1
ATOM 754 C CA . HIS A 1 91 ? -4.809 2.985 21.954 1.00 98.06 91 HIS A CA 1
ATOM 755 C C . HIS A 1 91 ? -4.898 4.348 22.648 1.00 98.06 91 HIS A C 1
ATOM 757 O O . HIS A 1 91 ? -4.742 4.445 23.863 1.00 98.06 91 HIS A O 1
ATOM 763 N N . ILE A 1 92 ? -5.165 5.416 21.891 1.00 97.62 92 ILE A N 1
ATOM 764 C CA . ILE A 1 92 ? -5.389 6.756 22.436 1.00 97.62 92 ILE A CA 1
ATOM 765 C C . ILE A 1 92 ? -6.868 6.891 22.804 1.00 97.62 92 ILE A C 1
ATOM 767 O O . ILE A 1 92 ? -7.748 6.659 21.974 1.00 97.62 92 ILE A O 1
ATOM 771 N N . LYS A 1 93 ? -7.132 7.273 24.057 1.00 98.00 93 LYS A N 1
ATOM 772 C CA . LYS A 1 93 ? -8.476 7.520 24.594 1.00 98.00 93 LYS A CA 1
ATOM 773 C C . LYS A 1 93 ? -9.129 8.689 23.859 1.00 98.00 93 LYS A C 1
ATOM 775 O O . LYS A 1 93 ? -8.491 9.729 23.684 1.00 98.00 93 LYS A O 1
ATOM 780 N N . ARG A 1 94 ? -10.395 8.544 23.459 1.00 97.50 94 ARG A N 1
ATOM 781 C CA . ARG A 1 94 ? -11.116 9.589 22.725 1.00 97.50 94 ARG A CA 1
ATOM 782 C C . ARG A 1 94 ? -12.439 9.971 23.383 1.00 97.50 94 ARG A C 1
ATOM 784 O O . ARG A 1 94 ? -13.170 9.122 23.893 1.00 97.50 94 ARG A O 1
ATOM 791 N N . LYS A 1 95 ? -12.731 11.275 23.402 1.00 96.56 95 LYS A N 1
ATOM 792 C CA . LYS A 1 95 ? -13.921 11.839 24.066 1.00 96.56 95 LYS A CA 1
ATOM 793 C C . LYS A 1 95 ? -15.219 11.478 23.339 1.00 96.56 95 LYS A C 1
ATOM 795 O O . LYS A 1 95 ? -16.205 11.163 23.992 1.00 96.56 95 LYS A O 1
ATOM 800 N N . ASP A 1 96 ? -15.190 11.480 22.012 1.00 94.88 96 ASP A N 1
ATOM 801 C CA . ASP A 1 96 ? -16.263 11.033 21.111 1.00 94.88 96 ASP A CA 1
ATOM 802 C C . ASP A 1 96 ? -16.634 9.554 21.308 1.00 94.88 96 ASP A C 1
ATOM 804 O O . ASP A 1 96 ? -17.777 9.170 21.082 1.00 94.88 96 ASP A O 1
ATOM 808 N N . PHE A 1 97 ? -15.715 8.732 21.820 1.00 96.56 97 PHE A N 1
ATOM 809 C CA . PHE A 1 97 ? -15.990 7.342 22.203 1.00 96.56 97 PHE A CA 1
ATOM 810 C C . PHE A 1 97 ? -16.303 7.164 23.693 1.00 96.56 97 PHE A C 1
ATOM 812 O O . PHE A 1 97 ? -16.157 6.064 24.225 1.00 96.56 97 PHE A O 1
ATOM 819 N N . GLY A 1 98 ? -16.698 8.231 24.395 1.00 96.56 98 GLY A N 1
ATOM 820 C CA . GLY A 1 98 ? -17.023 8.168 25.822 1.00 96.56 98 GLY A CA 1
ATOM 821 C C . GLY A 1 98 ? -15.818 7.821 26.700 1.00 96.56 98 GLY A C 1
ATOM 822 O O . GLY A 1 98 ? -15.972 7.205 27.750 1.00 96.56 98 GLY A O 1
ATOM 823 N N . GLY A 1 99 ? -14.606 8.171 26.261 1.00 97.38 99 GLY A N 1
ATOM 824 C CA . GLY A 1 99 ? -13.371 7.832 26.963 1.00 97.38 99 GLY A CA 1
ATOM 825 C C . GLY A 1 99 ? -12.842 6.431 26.657 1.00 97.38 99 GLY A C 1
ATOM 826 O O . GLY A 1 99 ? -11.906 5.997 27.319 1.00 97.38 99 GLY A O 1
ATOM 827 N N . LEU A 1 100 ? -13.382 5.720 25.667 1.00 98.25 100 LEU A N 1
ATOM 828 C CA . LEU A 1 100 ? -12.760 4.506 25.136 1.00 98.25 100 LEU A CA 1
ATOM 829 C C . LEU A 1 100 ? -11.671 4.849 24.109 1.00 98.25 100 LEU A C 1
ATOM 831 O O . LEU A 1 100 ? -11.658 5.928 23.510 1.00 98.25 100 LEU A O 1
ATOM 835 N N . THR A 1 101 ? -10.725 3.937 23.908 1.00 98.50 101 THR A N 1
ATOM 836 C CA . THR A 1 101 ? -9.830 3.964 22.746 1.00 98.50 101 THR A CA 1
ATOM 837 C C . THR A 1 101 ? -10.577 3.480 21.501 1.00 98.50 101 THR A C 1
ATOM 839 O O . THR A 1 101 ? -11.657 2.897 21.601 1.00 98.50 101 THR A O 1
ATOM 842 N N . TYR A 1 102 ? -10.014 3.693 20.309 1.00 98.44 102 TYR A N 1
ATOM 843 C CA . TYR A 1 102 ? -10.626 3.176 19.080 1.00 98.44 102 TYR A CA 1
ATOM 844 C C . TYR A 1 102 ? -10.758 1.648 19.121 1.00 98.44 102 TYR A C 1
ATOM 846 O O . TYR A 1 102 ? -11.809 1.109 18.781 1.00 98.44 102 TYR A O 1
ATOM 854 N N . GLN A 1 103 ? -9.712 0.947 19.579 1.00 98.38 103 GLN A N 1
ATOM 855 C CA . GLN A 1 103 ? -9.731 -0.514 19.670 1.00 98.38 103 GLN A CA 1
ATOM 856 C C . GLN A 1 103 ? -10.711 -1.025 20.733 1.00 98.38 103 GLN A C 1
ATOM 858 O O . GLN A 1 103 ? -11.404 -2.012 20.500 1.00 98.38 103 GLN A O 1
ATOM 863 N N . GLU A 1 104 ? -10.803 -0.365 21.888 1.00 98.44 104 GLU A N 1
ATOM 864 C CA . GLU A 1 104 ? -11.812 -0.705 22.898 1.00 98.44 104 GLU A CA 1
ATOM 865 C C . GLU A 1 104 ? -13.229 -0.483 22.353 1.00 98.44 104 GLU A C 1
ATOM 867 O O . GLU A 1 104 ? -14.098 -1.331 22.542 1.00 98.44 104 GLU A O 1
ATOM 872 N N . LYS A 1 105 ? -13.456 0.625 21.632 1.00 98.50 105 LYS A N 1
ATOM 873 C CA . LYS A 1 105 ? -14.760 0.963 21.055 1.00 98.50 105 LYS A CA 1
ATOM 874 C C . LYS A 1 105 ? -15.195 -0.031 19.981 1.00 98.50 105 LYS A C 1
ATOM 876 O O . LYS A 1 105 ? -16.316 -0.515 20.048 1.00 98.50 105 LYS A O 1
ATOM 881 N N . ILE A 1 106 ? -14.334 -0.383 19.025 1.00 98.25 106 ILE A N 1
ATOM 882 C CA . ILE A 1 106 ? -14.695 -1.394 18.016 1.00 98.25 106 ILE A CA 1
ATOM 883 C C . ILE A 1 106 ? -14.901 -2.778 18.651 1.00 98.25 106 ILE A C 1
ATOM 885 O O . ILE A 1 106 ? -15.734 -3.554 18.196 1.00 98.25 106 ILE A O 1
ATOM 889 N N . ASN A 1 107 ? -14.179 -3.106 19.725 1.00 98.31 107 ASN A N 1
ATOM 890 C CA . ASN A 1 107 ? -14.336 -4.390 20.406 1.00 98.31 107 ASN A CA 1
ATOM 891 C C . ASN A 1 107 ? -15.522 -4.451 21.375 1.00 98.31 107 ASN A C 1
ATOM 893 O O . ASN A 1 107 ? -15.848 -5.552 21.812 1.00 98.31 107 ASN A O 1
ATOM 897 N N . SER A 1 108 ? -16.184 -3.331 21.686 1.00 97.88 108 SER A N 1
ATOM 898 C CA . SER A 1 108 ? -17.377 -3.342 22.540 1.00 97.88 108 SER A CA 1
ATOM 899 C C . SER A 1 108 ? -18.644 -3.800 21.812 1.00 97.88 108 SER A C 1
ATOM 901 O O . SER A 1 108 ? -19.611 -4.185 22.467 1.00 97.88 108 SER A O 1
ATOM 903 N N . TYR A 1 109 ? -18.640 -3.808 20.475 1.00 97.94 109 TYR A N 1
ATOM 904 C CA . TYR A 1 109 ? -19.729 -4.362 19.674 1.00 97.94 109 TYR A CA 1
ATOM 905 C C . TYR A 1 109 ? -19.710 -5.897 19.673 1.00 97.94 109 TYR A C 1
ATOM 907 O O . TYR A 1 109 ? -18.653 -6.522 19.520 1.00 97.94 109 TYR A O 1
ATOM 915 N N . SER A 1 110 ? -20.889 -6.502 19.823 1.00 93.44 110 SER A N 1
ATOM 916 C CA . SER A 1 110 ? -21.071 -7.955 19.916 1.00 93.44 110 SER A CA 1
ATOM 917 C C . SER A 1 110 ? -21.083 -8.646 18.553 1.00 93.44 110 SER A C 1
ATOM 919 O O . SER A 1 110 ? -20.511 -9.729 18.421 1.00 93.44 110 SER A O 1
ATOM 921 N N . SER A 1 111 ? -21.698 -8.034 17.538 1.00 96.81 111 SER A N 1
ATOM 922 C CA . SER A 1 111 ? -21.749 -8.580 16.181 1.00 96.81 111 SER A CA 1
ATOM 923 C C . SER A 1 111 ? -20.568 -8.099 15.333 1.00 96.81 111 SER A C 1
ATOM 925 O O . SER A 1 111 ? -19.966 -7.060 15.601 1.00 96.81 111 SER A O 1
ATOM 927 N N . PHE A 1 112 ? -20.204 -8.868 14.304 1.00 94.69 112 PHE A N 1
ATOM 928 C CA . PHE A 1 112 ? -19.202 -8.419 13.334 1.00 94.69 112 PHE A CA 1
ATOM 929 C C . PHE A 1 112 ? -19.750 -7.297 12.440 1.00 94.69 112 PHE A C 1
ATOM 931 O O . PHE A 1 112 ? -19.009 -6.372 12.118 1.00 94.69 112 PHE A O 1
ATOM 938 N N . ASP A 1 113 ? -21.044 -7.329 12.122 1.00 96.94 113 ASP A N 1
ATOM 939 C CA . ASP A 1 113 ? -21.711 -6.323 11.289 1.00 96.94 113 ASP A CA 1
ATOM 940 C C . ASP A 1 113 ? -21.670 -4.932 11.935 1.00 96.94 113 ASP A C 1
ATOM 942 O O . ASP A 1 113 ? -21.314 -3.958 11.275 1.00 96.94 113 ASP A O 1
ATOM 946 N N . ASP A 1 114 ? -21.895 -4.835 13.248 1.00 97.88 114 ASP A N 1
ATOM 947 C CA . ASP A 1 114 ? -21.770 -3.568 13.982 1.00 97.88 114 ASP A CA 1
ATOM 948 C C . ASP A 1 114 ? -20.333 -3.021 13.946 1.00 97.88 114 ASP A C 1
ATOM 950 O O . ASP A 1 114 ? -20.114 -1.809 13.886 1.00 97.88 114 ASP A O 1
ATOM 954 N N . LYS A 1 115 ? -19.326 -3.906 13.938 1.00 98.12 115 LYS A N 1
ATOM 955 C CA . LYS A 1 115 ? -17.918 -3.503 13.791 1.00 98.12 115 LYS A CA 1
ATOM 956 C C . LYS A 1 115 ? -17.622 -2.996 12.383 1.00 98.12 115 LYS A C 1
ATOM 958 O O . LYS A 1 115 ? -16.848 -2.050 12.239 1.00 98.12 115 LYS A O 1
ATOM 963 N N . LEU A 1 116 ? -18.237 -3.594 11.360 1.00 97.69 116 LEU A N 1
ATOM 964 C CA . LEU A 1 116 ? -18.142 -3.111 9.982 1.00 97.69 116 LEU A CA 1
ATOM 965 C C . LEU A 1 116 ? -18.775 -1.724 9.847 1.00 97.69 116 LEU A C 1
ATOM 967 O O . LEU A 1 116 ? -18.128 -0.835 9.298 1.00 97.69 116 LEU A O 1
ATOM 971 N N . ILE A 1 117 ? -19.976 -1.514 10.397 1.00 97.94 117 ILE A N 1
ATOM 972 C CA . ILE A 1 117 ? -20.640 -0.199 10.411 1.00 97.94 117 ILE A CA 1
ATOM 973 C C . ILE A 1 117 ? -19.751 0.831 11.117 1.00 97.94 117 ILE A C 1
ATOM 975 O O . ILE A 1 117 ? -19.500 1.906 10.576 1.00 97.94 117 ILE A O 1
ATOM 979 N N . PHE A 1 118 ? -19.179 0.480 12.272 1.00 98.19 118 PHE A N 1
ATOM 980 C CA . PHE A 1 118 ? -18.248 1.363 12.969 1.00 98.19 118 PHE A CA 1
ATOM 981 C C . PHE A 1 118 ? -17.034 1.739 12.102 1.00 98.19 118 PHE A C 1
ATOM 983 O O . PHE A 1 118 ? -16.668 2.911 12.046 1.00 98.19 118 PHE A O 1
ATOM 990 N N . GLU A 1 119 ? -16.420 0.796 11.383 1.00 97.75 119 GLU A N 1
ATOM 991 C CA . GLU A 1 119 ? -15.332 1.114 10.447 1.00 97.75 119 GLU A CA 1
ATOM 992 C C . GLU A 1 119 ? -15.778 2.017 9.295 1.00 97.75 119 GLU A C 1
ATOM 994 O O . GLU A 1 119 ? -15.071 2.977 8.971 1.00 97.75 119 GLU A O 1
ATOM 999 N N . MET A 1 120 ? -16.945 1.736 8.703 1.00 97.06 120 MET A N 1
ATOM 1000 C CA . MET A 1 120 ? -17.541 2.526 7.618 1.00 97.06 120 MET A CA 1
ATOM 1001 C C . MET A 1 120 ? -17.764 3.984 8.006 1.00 97.06 120 MET A C 1
ATOM 1003 O O . MET A 1 120 ? -17.691 4.860 7.149 1.00 97.06 120 MET A O 1
ATOM 1007 N N . GLU A 1 121 ? -18.030 4.247 9.282 1.00 97.00 121 GLU A N 1
ATOM 1008 C CA . GLU A 1 121 ? -18.254 5.591 9.811 1.00 97.00 121 GLU A CA 1
ATOM 1009 C C . GLU A 1 121 ? -16.969 6.272 10.300 1.00 97.00 121 GLU A C 1
ATOM 1011 O O . GLU A 1 121 ? -16.971 7.485 10.508 1.00 97.00 121 GLU A O 1
ATOM 1016 N N . ASN A 1 122 ? -15.875 5.519 10.468 1.00 96.56 122 ASN A N 1
ATOM 1017 C CA . ASN A 1 122 ? -14.649 5.996 11.102 1.00 96.56 122 ASN A CA 1
ATOM 1018 C C . ASN A 1 122 ? -13.399 5.806 10.221 1.00 96.56 122 ASN A C 1
ATOM 1020 O O . ASN A 1 122 ? -13.232 6.502 9.223 1.00 96.56 122 ASN A O 1
ATOM 1024 N N . ALA A 1 123 ? -12.451 4.938 10.602 1.00 95.94 123 ALA A N 1
ATOM 1025 C CA . ALA A 1 123 ? -11.129 4.918 9.972 1.00 95.94 123 ALA A CA 1
ATOM 1026 C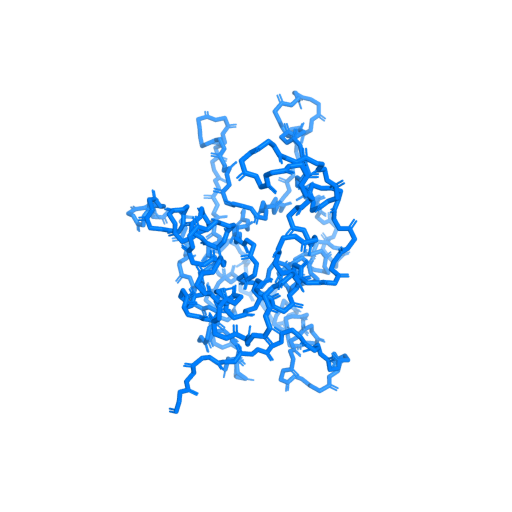 C . ALA A 1 123 ? -11.180 4.508 8.492 1.00 95.94 123 ALA A C 1
ATOM 1028 O O . ALA A 1 123 ? -10.482 5.115 7.676 1.00 95.94 123 ALA A O 1
ATOM 1029 N N . ALA A 1 124 ? -12.012 3.525 8.130 1.00 96.88 124 ALA A N 1
ATOM 1030 C CA . ALA A 1 124 ? -12.173 3.122 6.735 1.00 96.88 124 ALA A CA 1
ATOM 1031 C C . ALA A 1 124 ? -12.831 4.224 5.889 1.00 96.88 124 ALA A C 1
ATOM 1033 O O . ALA A 1 124 ? -12.457 4.381 4.729 1.00 96.88 124 ALA A O 1
ATOM 1034 N N . ARG A 1 125 ? -13.729 5.036 6.469 1.00 97.19 125 ARG A N 1
ATOM 1035 C CA . ARG A 1 125 ? -14.315 6.207 5.795 1.00 97.19 125 ARG A CA 1
ATOM 1036 C C . ARG A 1 125 ? -13.245 7.146 5.256 1.00 97.19 125 ARG A C 1
ATOM 1038 O O . ARG A 1 125 ? -13.258 7.463 4.074 1.00 97.19 125 ARG A O 1
ATOM 1045 N N . ASN A 1 126 ? -12.304 7.536 6.115 1.00 95.50 126 ASN A N 1
ATOM 1046 C CA . ASN A 1 126 ? -11.239 8.472 5.755 1.00 95.50 126 ASN A CA 1
ATOM 1047 C C . ASN A 1 126 ? -10.377 7.922 4.613 1.00 95.50 126 ASN A C 1
ATOM 1049 O O . ASN A 1 126 ? -10.001 8.658 3.711 1.00 95.50 126 ASN A O 1
ATOM 1053 N N . VAL A 1 127 ? -10.100 6.614 4.628 1.00 96.12 127 VAL A N 1
ATOM 1054 C CA . VAL A 1 127 ? -9.364 5.944 3.547 1.00 96.12 127 VAL A CA 1
ATOM 1055 C C . VAL A 1 127 ? -10.153 5.970 2.238 1.00 96.12 127 VAL A C 1
ATOM 1057 O O . VAL A 1 127 ? -9.593 6.248 1.184 1.00 96.12 127 VAL A O 1
ATOM 1060 N N . ILE A 1 128 ? -11.454 5.681 2.287 1.00 97.44 128 ILE A N 1
ATOM 1061 C CA . ILE A 1 128 ? -12.318 5.691 1.100 1.00 97.44 128 ILE A CA 1
ATOM 1062 C C . ILE A 1 128 ? -12.454 7.110 0.540 1.00 97.44 128 ILE A C 1
ATOM 1064 O O . ILE A 1 128 ? -12.466 7.284 -0.676 1.00 97.44 128 ILE A O 1
ATOM 1068 N N . GLU A 1 129 ? -12.532 8.122 1.403 1.00 97.25 129 GLU A N 1
ATOM 1069 C CA . GLU A 1 129 ? -12.516 9.528 1.002 1.00 97.25 129 GLU A CA 1
ATOM 1070 C C . GLU A 1 129 ? -11.169 9.906 0.366 1.00 97.25 129 GLU A C 1
ATOM 1072 O O . GLU A 1 129 ? -11.175 10.473 -0.724 1.00 97.25 129 GLU A O 1
ATOM 1077 N N . ASP A 1 130 ? -10.032 9.519 0.959 1.00 95.69 130 ASP A N 1
ATOM 1078 C CA . ASP A 1 130 ? -8.694 9.743 0.384 1.00 95.69 130 ASP A CA 1
ATOM 1079 C C . ASP A 1 130 ? -8.566 9.099 -1.017 1.00 95.69 130 ASP A C 1
ATOM 1081 O O . ASP A 1 130 ? -8.050 9.728 -1.939 1.00 95.69 130 ASP A O 1
ATOM 1085 N N . ILE A 1 131 ? -9.090 7.880 -1.212 1.00 97.06 131 ILE A N 1
ATOM 1086 C CA . ILE A 1 131 ? -9.156 7.221 -2.530 1.00 97.06 131 ILE A CA 1
ATOM 1087 C C . ILE A 1 131 ? -10.060 8.014 -3.482 1.00 97.06 131 ILE A C 1
ATOM 1089 O O . ILE A 1 131 ? -9.668 8.323 -4.600 1.00 97.06 131 ILE A O 1
ATOM 1093 N N . LYS A 1 132 ? -11.275 8.367 -3.047 1.00 96.75 132 LYS A N 1
ATOM 1094 C CA . LYS A 1 132 ? -12.272 9.065 -3.873 1.00 96.75 132 LYS A CA 1
ATOM 1095 C C . LYS A 1 132 ? -11.777 10.423 -4.373 1.00 96.75 132 LYS A C 1
ATOM 1097 O O . LYS A 1 132 ? -12.109 10.804 -5.491 1.00 96.75 132 LYS A O 1
ATOM 1102 N N . TYR A 1 133 ? -11.059 11.162 -3.533 1.00 96.31 133 TYR A N 1
ATOM 1103 C CA . TYR A 1 133 ? -10.580 12.511 -3.838 1.00 96.31 133 TYR A CA 1
ATOM 1104 C C . TYR A 1 133 ? -9.187 12.538 -4.478 1.00 96.31 133 TYR A C 1
ATOM 1106 O O . TYR A 1 133 ? -8.663 13.621 -4.741 1.00 96.31 133 TYR A O 1
ATOM 1114 N N . TRP A 1 134 ? -8.590 11.376 -4.752 1.00 96.69 134 TRP A N 1
ATOM 1115 C CA . TRP A 1 134 ? -7.365 11.290 -5.537 1.00 96.69 134 TRP A CA 1
ATOM 1116 C C . TRP A 1 134 ? -7.554 11.889 -6.941 1.00 96.69 134 TRP A C 1
ATOM 1118 O O . TRP A 1 134 ? -8.611 11.751 -7.560 1.00 96.69 134 TRP A O 1
ATOM 1128 N N . ASN A 1 135 ? -6.517 12.552 -7.460 1.00 95.88 135 ASN A N 1
ATOM 1129 C CA . ASN A 1 135 ? -6.524 13.095 -8.817 1.00 95.88 135 ASN A CA 1
ATOM 1130 C C . ASN A 1 135 ? -6.202 11.997 -9.844 1.00 95.88 135 ASN A C 1
ATOM 1132 O O . ASN A 1 135 ? -5.042 11.801 -10.208 1.00 95.88 135 ASN A O 1
ATOM 1136 N N . TYR A 1 136 ? -7.239 11.317 -10.328 1.00 96.75 136 TYR A N 1
ATOM 1137 C CA . TYR A 1 136 ? -7.132 10.269 -11.350 1.00 96.75 136 TYR A CA 1
ATOM 1138 C C . TYR A 1 136 ? -6.778 10.782 -12.753 1.00 96.75 136 TYR A C 1
ATOM 1140 O O . TYR A 1 136 ? -6.442 9.978 -13.619 1.00 96.75 136 TYR A O 1
ATOM 1148 N N . ASP A 1 137 ? -6.818 12.097 -12.979 1.00 96.69 137 ASP A N 1
ATOM 1149 C CA . ASP A 1 137 ? -6.439 12.702 -14.258 1.00 96.69 137 ASP A CA 1
ATOM 1150 C C . ASP A 1 137 ? -4.926 12.968 -14.353 1.00 96.69 137 ASP A C 1
ATOM 1152 O O . ASP A 1 137 ? -4.455 13.499 -15.358 1.00 96.69 137 ASP A O 1
ATOM 1156 N N . ASN A 1 138 ? -4.143 12.625 -13.320 1.00 95.00 138 ASN A N 1
ATOM 1157 C CA . ASN A 1 138 ? -2.694 12.812 -13.327 1.00 95.00 138 ASN A CA 1
ATOM 1158 C C . ASN A 1 138 ? -2.003 11.793 -14.265 1.00 95.00 138 ASN A C 1
ATOM 1160 O O . ASN A 1 138 ? -1.888 10.619 -13.905 1.00 95.00 138 ASN A O 1
ATOM 1164 N N . PRO A 1 139 ? -1.454 12.216 -15.424 1.00 95.81 139 PRO A N 1
ATOM 1165 C CA . PRO A 1 139 ? -0.859 11.302 -16.403 1.00 95.81 139 PRO A CA 1
ATOM 1166 C C . PRO A 1 139 ? 0.491 10.723 -15.958 1.00 95.81 139 PRO A C 1
ATOM 1168 O O . PRO A 1 139 ? 1.039 9.835 -16.617 1.00 95.81 139 PRO A O 1
ATOM 1171 N N . ASP A 1 140 ? 1.063 11.230 -14.866 1.00 97.06 140 ASP A N 1
ATOM 1172 C CA . ASP A 1 140 ? 2.301 10.718 -14.292 1.00 97.06 140 ASP A CA 1
ATOM 1173 C C . ASP A 1 140 ? 2.069 9.549 -13.337 1.00 97.06 140 ASP A C 1
ATOM 1175 O O . ASP A 1 140 ? 3.046 8.989 -12.841 1.00 97.06 140 ASP A O 1
ATOM 1179 N N . PHE A 1 141 ? 0.818 9.130 -13.116 1.00 98.00 141 PHE A N 1
ATOM 1180 C CA . PHE A 1 141 ? 0.472 7.947 -12.336 1.00 98.00 141 PHE A CA 1
ATOM 1181 C C . PHE A 1 141 ? -0.220 6.872 -13.177 1.00 98.00 141 PHE A C 1
ATOM 1183 O O . PHE A 1 141 ? -1.096 7.151 -13.989 1.00 98.00 141 PHE A O 1
ATOM 1190 N N . ILE A 1 142 ? 0.177 5.618 -12.949 1.00 98.38 142 ILE A N 1
ATOM 1191 C CA . ILE A 1 142 ? -0.593 4.450 -13.365 1.00 98.38 142 ILE A CA 1
ATOM 1192 C C . ILE A 1 142 ? -1.466 3.994 -12.198 1.00 98.38 142 ILE A C 1
ATOM 1194 O O . ILE A 1 142 ? -0.992 3.814 -11.070 1.00 98.38 142 ILE A O 1
ATOM 1198 N N . GLU A 1 143 ? -2.744 3.804 -12.493 1.00 98.12 143 GLU A N 1
ATOM 1199 C CA . GLU A 1 143 ? -3.790 3.472 -11.533 1.00 98.12 143 GLU A CA 1
ATOM 1200 C C . GLU A 1 143 ? -4.065 1.969 -11.570 1.00 98.12 143 GLU A C 1
ATOM 1202 O O . GLU A 1 143 ? -4.470 1.431 -12.600 1.00 98.12 143 GLU A O 1
ATOM 1207 N N . ILE A 1 144 ? -3.840 1.276 -10.453 1.00 98.06 144 ILE A N 1
ATOM 1208 C CA . ILE A 1 144 ? -3.949 -0.185 -10.382 1.00 98.06 144 ILE A CA 1
ATOM 1209 C C . ILE A 1 144 ? -4.890 -0.592 -9.256 1.00 98.06 144 ILE A C 1
ATOM 1211 O O . ILE A 1 144 ? -4.759 -0.160 -8.109 1.00 98.06 144 ILE A O 1
ATOM 1215 N N . LYS A 1 145 ? -5.823 -1.492 -9.569 1.00 97.31 145 LYS A N 1
ATOM 1216 C CA . LYS A 1 145 ? -6.645 -2.154 -8.558 1.00 97.31 145 LYS A CA 1
ATOM 1217 C C . LYS A 1 145 ? -5.887 -3.335 -7.972 1.00 97.31 145 LYS A C 1
ATOM 1219 O O . LYS A 1 145 ? -5.336 -4.168 -8.693 1.00 97.31 145 LYS A O 1
ATOM 1224 N N . TYR A 1 146 ? -5.894 -3.433 -6.650 1.00 96.31 146 TYR A N 1
ATOM 1225 C CA . TYR A 1 146 ? -5.300 -4.543 -5.912 1.00 96.31 146 TYR A CA 1
ATOM 1226 C C . TYR A 1 146 ? -5.834 -5.905 -6.387 1.00 96.31 146 TYR A C 1
ATOM 1228 O O . TYR A 1 146 ? -5.075 -6.868 -6.481 1.00 96.31 146 TYR A O 1
ATOM 1236 N N . GLU A 1 147 ? -7.128 -5.979 -6.703 1.00 95.00 147 GLU A N 1
ATOM 1237 C CA . GLU A 1 147 ? -7.828 -7.184 -7.154 1.00 95.00 147 GLU A CA 1
ATOM 1238 C C . GLU A 1 147 ? -7.326 -7.695 -8.504 1.00 95.00 147 GLU A C 1
ATOM 1240 O O . GLU A 1 147 ? -7.314 -8.907 -8.724 1.00 95.00 147 GLU A O 1
ATOM 1245 N N . ASP A 1 148 ? -6.905 -6.788 -9.382 1.00 96.06 148 ASP A N 1
ATOM 1246 C CA . ASP A 1 148 ? -6.351 -7.141 -10.686 1.00 96.06 148 ASP A CA 1
ATOM 1247 C C . ASP A 1 148 ? -4.899 -7.603 -10.508 1.00 96.06 148 ASP A C 1
ATOM 1249 O O . ASP A 1 148 ? -4.506 -8.668 -10.982 1.00 96.06 148 ASP A O 1
ATOM 1253 N N . LEU A 1 149 ? -4.120 -6.868 -9.706 1.00 94.81 149 LEU A N 1
ATOM 1254 C CA . LEU A 1 149 ? -2.709 -7.177 -9.476 1.00 94.81 149 LEU A CA 1
ATOM 1255 C C . LEU A 1 149 ? -2.498 -8.512 -8.742 1.00 94.81 149 LEU A C 1
ATOM 1257 O O . LEU A 1 149 ? -1.543 -9.231 -9.025 1.00 94.81 149 LEU A O 1
ATOM 1261 N N . ILE A 1 150 ? -3.376 -8.885 -7.802 1.00 92.06 150 ILE A N 1
ATOM 1262 C CA . ILE A 1 150 ? -3.279 -10.182 -7.104 1.00 92.06 150 ILE A CA 1
ATOM 1263 C C . ILE A 1 150 ? -3.588 -11.376 -8.022 1.00 92.06 150 ILE A C 1
ATOM 1265 O O . ILE A 1 150 ? -3.190 -12.497 -7.712 1.00 92.06 150 ILE A O 1
ATOM 1269 N N . GLN A 1 151 ? -4.267 -11.151 -9.148 1.00 92.56 151 GLN A N 1
ATOM 1270 C CA . GLN A 1 151 ? -4.570 -12.178 -10.149 1.00 92.56 151 GLN A CA 1
ATOM 1271 C C . GLN A 1 151 ? -3.533 -12.226 -11.285 1.00 92.56 151 GLN A C 1
ATOM 1273 O O . GLN A 1 151 ? -3.600 -13.127 -12.122 1.00 92.56 151 GLN A O 1
ATOM 1278 N N . ASP A 1 152 ? -2.549 -11.318 -11.288 1.00 94.56 152 ASP A N 1
ATOM 1279 C CA . ASP A 1 152 ? -1.513 -11.149 -12.318 1.00 94.56 152 ASP A CA 1
ATOM 1280 C C . ASP A 1 152 ? -0.438 -12.256 -12.291 1.00 94.56 152 ASP A C 1
ATOM 1282 O O . ASP A 1 152 ? 0.767 -12.021 -12.197 1.00 94.56 152 ASP A O 1
ATOM 1286 N N . THR A 1 153 ? -0.870 -13.514 -12.354 1.00 92.81 153 THR A N 1
ATOM 1287 C CA . THR A 1 153 ? 0.002 -14.698 -12.279 1.00 92.81 153 THR A CA 1
ATOM 1288 C C . THR A 1 153 ? 0.969 -14.816 -13.460 1.00 92.81 153 THR A C 1
ATOM 1290 O O . THR A 1 153 ? 2.027 -15.431 -13.325 1.00 92.81 153 THR A O 1
ATOM 1293 N N . ASN A 1 154 ? 0.633 -14.207 -14.600 1.00 94.75 154 ASN A N 1
ATOM 1294 C CA . ASN A 1 154 ? 1.476 -14.114 -15.794 1.00 94.75 154 ASN A CA 1
ATOM 1295 C C . ASN A 1 154 ? 2.320 -12.823 -15.848 1.00 94.75 154 ASN A C 1
ATOM 1297 O O . ASN A 1 154 ? 3.111 -12.670 -16.779 1.00 94.75 154 ASN A O 1
ATOM 1301 N N . LEU A 1 155 ? 2.214 -11.955 -14.832 1.00 97.38 155 LEU A N 1
ATOM 1302 C CA . LEU A 1 155 ? 3.030 -10.754 -14.626 1.00 97.38 155 LEU A CA 1
ATOM 1303 C C . LEU A 1 155 ? 2.889 -9.676 -15.718 1.00 97.38 155 LEU A C 1
ATOM 1305 O O . LEU A 1 155 ? 3.824 -8.898 -15.944 1.00 97.38 155 LEU A O 1
ATOM 1309 N N . ILE A 1 156 ? 1.749 -9.637 -16.411 1.00 97.88 156 ILE A N 1
ATOM 1310 C CA . ILE A 1 156 ? 1.474 -8.645 -17.455 1.00 97.88 156 ILE A CA 1
ATOM 1311 C C . ILE A 1 156 ? 1.325 -7.259 -16.825 1.00 97.88 156 ILE A C 1
ATOM 1313 O O . ILE A 1 156 ? 2.021 -6.331 -17.242 1.00 97.88 156 ILE A O 1
ATOM 1317 N N . LEU A 1 157 ? 0.505 -7.126 -15.779 1.00 97.88 157 LEU A N 1
ATOM 1318 C CA . LEU A 1 157 ? 0.300 -5.838 -15.106 1.00 97.88 157 LEU A CA 1
ATOM 1319 C C . LEU A 1 157 ? 1.586 -5.358 -14.432 1.00 97.88 157 LEU A C 1
ATOM 1321 O O . LEU A 1 157 ? 1.949 -4.190 -14.551 1.00 97.88 157 LEU A O 1
ATOM 1325 N N . PHE A 1 158 ? 2.345 -6.249 -13.787 1.00 98.31 158 PHE A N 1
ATOM 1326 C CA . PHE A 1 158 ? 3.652 -5.885 -13.236 1.00 98.31 158 PHE A CA 1
ATOM 1327 C C . PHE A 1 158 ? 4.611 -5.352 -14.304 1.00 98.31 158 PHE A C 1
ATOM 1329 O O . PHE A 1 158 ? 5.339 -4.392 -14.044 1.00 98.31 158 PHE A O 1
ATOM 1336 N N . ARG A 1 159 ? 4.618 -5.939 -15.507 1.00 98.56 159 ARG A N 1
ATOM 1337 C CA . ARG A 1 159 ? 5.446 -5.451 -16.616 1.00 98.56 159 ARG A CA 1
ATOM 1338 C C . ARG A 1 159 ? 5.047 -4.037 -17.024 1.00 98.56 159 ARG A C 1
ATOM 1340 O O . ARG A 1 159 ? 5.928 -3.190 -17.167 1.00 98.56 159 ARG A O 1
ATOM 1347 N N . GLU A 1 160 ? 3.754 -3.788 -17.195 1.00 98.50 160 GLU A N 1
ATOM 1348 C CA . GLU A 1 160 ? 3.217 -2.469 -17.547 1.00 98.50 160 GLU A CA 1
ATOM 1349 C C . GLU A 1 160 ? 3.578 -1.418 -16.496 1.00 98.50 160 GLU A C 1
ATOM 1351 O O . GLU A 1 160 ? 4.112 -0.365 -16.841 1.00 98.50 160 GLU A O 1
ATOM 1356 N N . ILE A 1 161 ? 3.401 -1.748 -15.213 1.00 98.62 161 ILE A N 1
ATOM 1357 C CA . ILE A 1 161 ? 3.776 -0.887 -14.088 1.00 98.62 161 ILE A CA 1
ATOM 1358 C C . ILE A 1 161 ? 5.264 -0.529 -14.154 1.00 98.62 161 ILE A C 1
ATOM 1360 O O . ILE A 1 161 ? 5.616 0.646 -14.084 1.00 98.62 161 ILE A O 1
ATOM 1364 N N . PHE A 1 162 ? 6.165 -1.506 -14.302 1.00 98.62 162 PHE A N 1
ATOM 1365 C CA . PHE A 1 162 ? 7.602 -1.214 -14.325 1.00 98.62 162 PHE A CA 1
ATOM 1366 C C . PHE A 1 162 ? 8.014 -0.358 -15.527 1.00 98.62 162 PHE A C 1
ATOM 1368 O O . PHE A 1 162 ? 8.836 0.546 -15.373 1.00 98.62 162 PHE A O 1
ATOM 1375 N N . LEU A 1 163 ? 7.444 -0.604 -16.706 1.00 98.56 163 LEU A N 1
ATOM 1376 C CA . LEU A 1 163 ? 7.716 0.221 -17.883 1.00 98.56 163 LEU A CA 1
ATOM 1377 C C . LEU A 1 163 ? 7.195 1.648 -17.704 1.00 98.56 163 LEU A C 1
ATOM 1379 O O . LEU A 1 163 ? 7.925 2.595 -17.990 1.00 98.56 163 LEU A O 1
ATOM 1383 N N . PHE A 1 164 ? 5.980 1.807 -17.174 1.00 98.50 164 PHE A N 1
ATOM 1384 C CA . PHE A 1 164 ? 5.401 3.117 -16.875 1.00 98.50 164 PHE A CA 1
ATOM 1385 C C . PHE A 1 164 ? 6.256 3.905 -15.875 1.00 98.50 164 PHE A C 1
ATOM 1387 O O . PHE A 1 164 ? 6.498 5.097 -16.055 1.00 98.50 164 PHE A O 1
ATOM 1394 N N . LEU A 1 165 ? 6.786 3.225 -14.855 1.00 97.88 165 LEU A N 1
ATOM 1395 C CA . LEU A 1 165 ? 7.702 3.803 -13.869 1.00 97.88 165 LEU A CA 1
ATOM 1396 C C . LEU A 1 165 ? 9.092 4.153 -14.439 1.00 97.88 165 LEU A C 1
ATOM 1398 O O . LEU A 1 165 ? 9.929 4.674 -13.706 1.00 97.88 165 LEU A O 1
ATOM 1402 N N . GLY A 1 166 ? 9.355 3.883 -15.722 1.00 96.69 166 GLY A N 1
ATOM 1403 C CA . GLY A 1 166 ? 10.588 4.270 -16.411 1.00 96.69 166 GLY A CA 1
ATOM 1404 C C . GLY A 1 166 ? 11.718 3.239 -16.343 1.00 96.69 166 GLY A C 1
ATOM 1405 O O . GLY A 1 166 ? 12.843 3.529 -16.766 1.00 96.69 166 GLY A O 1
ATOM 1406 N N . PHE A 1 167 ? 11.465 2.022 -15.847 1.00 97.06 167 PHE A N 1
ATOM 1407 C CA . PHE A 1 167 ? 12.466 0.959 -15.906 1.00 97.06 167 PHE A CA 1
ATOM 1408 C C . PHE A 1 167 ? 12.677 0.497 -17.357 1.00 97.06 167 PHE A C 1
ATOM 1410 O O . PHE A 1 167 ? 11.739 0.312 -18.127 1.00 97.06 167 PHE A O 1
ATOM 1417 N N . LYS A 1 168 ? 13.939 0.285 -17.743 1.00 97.50 168 LYS A N 1
ATOM 1418 C CA . LYS A 1 168 ? 14.306 -0.094 -19.119 1.00 97.50 168 LYS A CA 1
ATOM 1419 C C . LYS A 1 168 ? 13.948 -1.555 -19.415 1.00 97.50 168 LYS A C 1
ATOM 1421 O O . LYS A 1 168 ? 14.189 -2.419 -18.578 1.00 97.50 168 LYS A O 1
ATOM 1426 N N . GLU A 1 169 ? 13.543 -1.861 -20.651 1.00 97.50 169 GLU A N 1
ATOM 1427 C CA . GLU A 1 169 ? 13.216 -3.232 -21.109 1.00 97.50 169 GLU A CA 1
ATOM 1428 C C . GLU A 1 169 ? 14.256 -4.286 -20.695 1.00 97.50 169 GLU A C 1
ATOM 1430 O O . GLU A 1 169 ? 13.916 -5.348 -20.177 1.00 97.50 169 GLU A O 1
ATOM 1435 N N . ARG A 1 170 ? 15.550 -3.958 -20.813 1.00 97.62 170 ARG A N 1
ATOM 1436 C CA . ARG A 1 170 ? 16.659 -4.865 -20.463 1.00 97.62 170 ARG A CA 1
ATOM 1437 C C . ARG A 1 170 ? 16.641 -5.383 -19.014 1.00 97.62 170 ARG A C 1
ATOM 1439 O O . ARG A 1 170 ? 17.247 -6.413 -18.746 1.00 97.62 170 ARG A O 1
ATOM 1446 N N . ILE A 1 171 ? 16.017 -4.658 -18.077 1.00 97.56 171 ILE A N 1
ATOM 1447 C CA . ILE A 1 171 ? 15.962 -5.023 -16.649 1.00 97.56 171 ILE A CA 1
ATOM 1448 C C . ILE A 1 171 ? 14.595 -5.560 -16.207 1.00 97.56 171 ILE A C 1
ATOM 1450 O O . ILE A 1 171 ? 14.486 -6.086 -15.097 1.00 97.56 171 ILE A O 1
ATOM 1454 N N . ILE A 1 172 ? 13.576 -5.496 -17.071 1.00 98.44 172 ILE A N 1
ATOM 1455 C CA . ILE A 1 172 ? 12.228 -6.007 -16.789 1.00 98.44 172 ILE A CA 1
ATOM 1456 C C . ILE A 1 172 ? 12.243 -7.474 -16.325 1.00 98.44 172 ILE A C 1
ATOM 1458 O O . ILE A 1 172 ? 11.636 -7.745 -15.291 1.00 98.44 172 ILE A O 1
ATOM 1462 N N . PRO A 1 173 ? 12.968 -8.426 -16.956 1.00 98.44 173 PRO A N 1
ATOM 1463 C CA . PRO A 1 173 ? 12.931 -9.828 -16.523 1.00 98.44 173 PRO A CA 1
ATOM 1464 C C . PRO A 1 173 ? 13.320 -10.039 -15.049 1.00 98.44 173 PRO A C 1
ATOM 1466 O O . PRO A 1 173 ? 12.699 -10.825 -14.331 1.00 98.44 173 PRO A O 1
ATOM 1469 N N . SER A 1 174 ? 14.326 -9.311 -14.564 1.00 98.06 174 SER A N 1
ATOM 1470 C CA . SER A 1 174 ? 14.756 -9.347 -13.161 1.00 98.06 174 SER A CA 1
ATOM 1471 C C . SER A 1 174 ? 13.756 -8.677 -12.217 1.00 98.06 174 SER A C 1
ATOM 1473 O O . SER A 1 174 ? 13.519 -9.202 -11.129 1.00 98.06 174 SER A O 1
ATOM 1475 N N . LEU A 1 175 ? 13.119 -7.580 -12.637 1.00 98.31 175 LEU A N 1
ATOM 1476 C CA . LEU A 1 175 ? 12.052 -6.925 -11.872 1.00 98.31 175 LEU A CA 1
ATOM 1477 C C . LEU A 1 175 ? 10.832 -7.840 -11.716 1.00 98.31 175 LEU A C 1
ATOM 1479 O O . LEU A 1 175 ? 10.344 -8.029 -10.603 1.00 98.31 175 LEU A O 1
ATOM 1483 N N . LEU A 1 176 ? 10.406 -8.496 -12.800 1.00 98.25 176 LEU A N 1
ATOM 1484 C CA . LEU A 1 176 ? 9.312 -9.470 -12.785 1.00 98.25 176 LEU A CA 1
ATOM 1485 C C . LEU A 1 176 ? 9.626 -10.662 -11.877 1.00 98.25 176 LEU A C 1
ATOM 1487 O O . LEU A 1 176 ? 8.772 -11.106 -11.114 1.00 98.25 176 LEU A O 1
ATOM 1491 N N . LYS A 1 177 ? 10.875 -11.143 -11.875 1.00 97.50 177 LYS A N 1
ATOM 1492 C CA . LYS A 1 177 ? 11.316 -12.198 -10.951 1.00 97.50 177 LYS A CA 1
ATOM 1493 C C . LYS A 1 177 ? 11.220 -11.764 -9.485 1.00 97.50 177 LYS A C 1
ATOM 1495 O O . LYS A 1 177 ? 10.857 -12.581 -8.639 1.00 97.50 177 LYS A O 1
ATOM 1500 N N . ILE A 1 178 ? 11.548 -10.509 -9.170 1.00 97.69 178 ILE A N 1
ATOM 1501 C CA . ILE A 1 178 ? 11.381 -9.951 -7.819 1.00 97.69 178 ILE A CA 1
ATOM 1502 C C . ILE A 1 178 ? 9.892 -9.870 -7.466 1.00 97.69 178 ILE A C 1
ATOM 1504 O O . ILE A 1 178 ? 9.502 -10.384 -6.418 1.00 97.69 178 ILE A O 1
ATOM 1508 N N . ALA A 1 179 ? 9.069 -9.292 -8.347 1.00 96.75 179 ALA A N 1
ATOM 1509 C CA . ALA A 1 179 ? 7.627 -9.169 -8.149 1.00 96.75 179 ALA A CA 1
ATOM 1510 C C . ALA A 1 179 ? 6.976 -10.536 -7.904 1.00 96.75 179 ALA A C 1
ATOM 1512 O O . ALA A 1 179 ? 6.304 -10.713 -6.889 1.00 96.75 179 ALA A O 1
ATOM 1513 N N . TYR A 1 180 ? 7.268 -11.532 -8.745 1.00 95.50 180 TYR A N 1
ATOM 1514 C CA . TYR A 1 180 ? 6.770 -12.899 -8.595 1.00 95.50 180 TYR A CA 1
ATOM 1515 C C . TYR A 1 180 ? 7.098 -13.471 -7.213 1.00 95.50 180 TYR A C 1
ATOM 1517 O O . TYR A 1 180 ? 6.195 -13.811 -6.458 1.00 95.50 180 TYR A O 1
ATOM 1525 N N . ARG A 1 181 ? 8.380 -13.488 -6.823 1.00 93.62 181 ARG A N 1
ATOM 1526 C CA . ARG A 1 181 ? 8.838 -14.050 -5.535 1.00 93.62 181 ARG A CA 1
ATOM 1527 C C . ARG A 1 181 ? 8.206 -13.391 -4.308 1.00 93.62 181 ARG A C 1
ATOM 1529 O O . ARG A 1 181 ? 8.162 -13.991 -3.238 1.00 93.62 181 ARG A O 1
ATOM 1536 N N . LYS A 1 182 ? 7.792 -12.129 -4.430 1.00 92.06 182 LYS A N 1
ATOM 1537 C CA . LYS A 1 182 ? 7.158 -11.353 -3.354 1.00 92.06 182 LYS A CA 1
ATOM 1538 C C . LYS A 1 182 ? 5.634 -11.359 -3.432 1.00 92.06 182 LYS A C 1
ATOM 1540 O O . LYS A 1 182 ? 4.992 -10.776 -2.563 1.00 92.06 182 LYS A O 1
ATOM 1545 N N . SER A 1 183 ? 5.061 -12.006 -4.440 1.00 88.12 183 SER A N 1
ATOM 1546 C CA . SER A 1 183 ? 3.620 -12.091 -4.644 1.00 88.12 183 SER A CA 1
ATOM 1547 C C . SER A 1 183 ? 3.042 -13.359 -4.044 1.00 88.12 18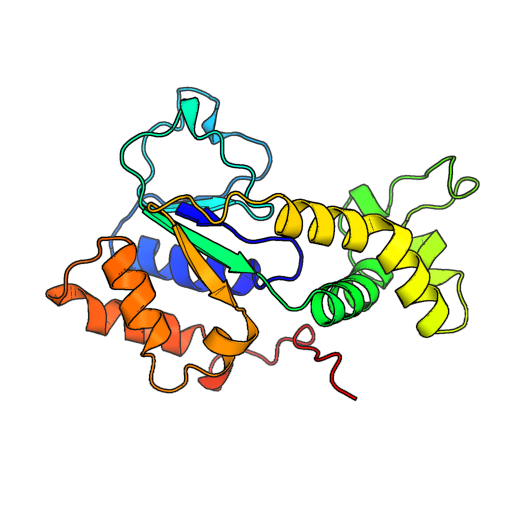3 SER A C 1
ATOM 1549 O O . SER A 1 183 ? 3.671 -14.416 -4.037 1.00 88.12 183 SER A O 1
ATOM 1551 N N . LEU A 1 184 ? 1.817 -13.252 -3.541 1.00 79.94 184 LEU A N 1
ATOM 1552 C CA . LEU A 1 184 ? 1.127 -14.326 -2.822 1.00 79.94 184 LEU A CA 1
ATOM 1553 C C . LEU A 1 184 ? 0.892 -15.556 -3.703 1.00 79.94 184 LEU A C 1
ATOM 1555 O O . LEU A 1 184 ? 1.066 -16.684 -3.251 1.00 79.94 184 LEU A O 1
ATOM 1559 N N . PHE A 1 185 ? 0.596 -15.334 -4.983 1.00 83.31 185 PHE A N 1
ATOM 1560 C CA . PHE A 1 185 ? 0.393 -16.394 -5.966 1.00 83.31 185 PHE A CA 1
ATOM 1561 C C . PHE A 1 185 ? 1.656 -17.210 -6.291 1.00 83.31 185 PHE A C 1
ATOM 1563 O O . PHE A 1 185 ? 1.559 -18.230 -6.963 1.00 83.31 185 PHE A O 1
ATOM 1570 N N . SER A 1 186 ? 2.842 -16.808 -5.819 1.00 78.06 186 SER A N 1
ATOM 1571 C CA . SER A 1 186 ? 4.062 -17.608 -6.000 1.00 78.06 186 SER A CA 1
ATOM 1572 C C . SER A 1 186 ? 4.149 -18.818 -5.072 1.00 78.06 186 SER A C 1
ATOM 1574 O O . SER A 1 186 ? 5.005 -19.677 -5.274 1.00 78.06 186 SER A O 1
ATOM 1576 N N . GLY A 1 187 ? 3.339 -18.858 -4.007 1.00 76.00 187 GLY A N 1
ATOM 1577 C CA . GLY A 1 187 ? 3.472 -19.847 -2.934 1.00 76.00 187 GLY A CA 1
ATOM 1578 C C . GLY A 1 187 ? 4.739 -19.689 -2.078 1.00 76.00 187 GLY A C 1
ATOM 1579 O O . GLY A 1 187 ? 4.985 -20.513 -1.204 1.00 76.00 187 GLY A O 1
ATOM 1580 N N . GLN A 1 188 ? 5.548 -18.643 -2.303 1.00 76.12 188 GLN A N 1
ATOM 1581 C CA . GLN A 1 188 ? 6.812 -18.391 -1.587 1.00 76.12 188 GLN A CA 1
ATOM 1582 C C . GLN A 1 188 ? 6.672 -17.386 -0.438 1.00 76.12 188 GLN A C 1
ATOM 1584 O O . GLN A 1 188 ? 7.610 -17.175 0.331 1.00 76.12 188 GLN A O 1
ATOM 1589 N N . VAL A 1 189 ? 5.508 -16.752 -0.323 1.00 72.19 189 VAL A N 1
ATOM 1590 C CA . VAL A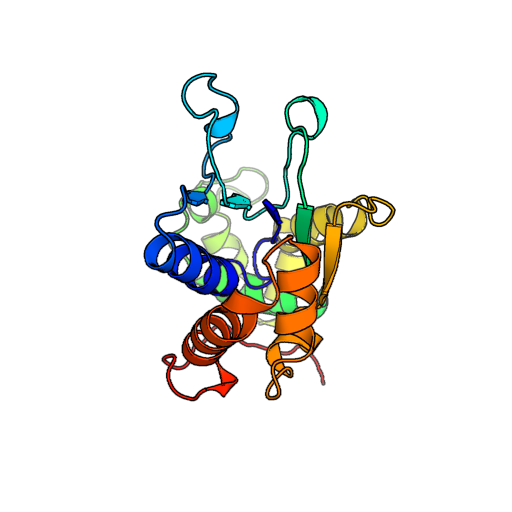 1 189 ? 5.175 -15.820 0.754 1.00 72.19 189 VAL A CA 1
ATOM 1591 C C . VAL A 1 189 ? 4.323 -16.571 1.772 1.00 72.19 189 VAL A C 1
ATOM 1593 O O . VAL A 1 189 ? 3.379 -17.263 1.394 1.00 72.19 189 VAL A O 1
ATOM 1596 N N . SER A 1 190 ? 4.649 -16.453 3.061 1.00 56.78 190 SER A N 1
ATOM 1597 C CA . SER A 1 190 ? 3.824 -17.030 4.125 1.00 56.78 190 SER A CA 1
ATOM 1598 C C . SER A 1 190 ? 2.384 -16.516 4.025 1.00 56.78 190 SER A C 1
ATOM 1600 O O . SER A 1 190 ? 2.156 -15.356 3.678 1.00 56.78 190 SER A O 1
ATOM 1602 N N . ASN A 1 191 ? 1.406 -17.384 4.315 1.00 52.47 191 ASN A N 1
ATOM 1603 C CA . ASN A 1 191 ? -0.022 -17.066 4.224 1.00 52.47 191 ASN A CA 1
ATOM 1604 C C . ASN A 1 191 ? -0.344 -15.773 4.995 1.00 52.47 191 ASN A C 1
ATOM 1606 O O . ASN A 1 191 ? -0.429 -15.765 6.226 1.00 52.47 191 ASN A O 1
ATOM 1610 N N . ASN A 1 192 ? -0.533 -14.665 4.274 1.00 52.31 192 ASN A N 1
ATOM 1611 C CA . ASN A 1 192 ? -0.930 -13.402 4.878 1.00 52.31 192 ASN A CA 1
ATOM 1612 C C . ASN A 1 192 ? -2.406 -13.505 5.279 1.00 52.31 192 ASN A C 1
ATOM 1614 O O . ASN A 1 192 ? -3.292 -13.380 4.438 1.00 52.31 192 ASN A O 1
ATOM 1618 N N . GLN A 1 193 ? -2.679 -13.638 6.583 1.00 49.31 193 GLN A N 1
ATOM 1619 C CA . GLN A 1 193 ? -4.023 -13.651 7.203 1.00 49.31 193 GLN A CA 1
ATOM 1620 C C . GLN A 1 193 ? -4.877 -12.377 6.947 1.00 49.31 193 GLN A C 1
ATOM 1622 O O . GLN A 1 193 ? -5.954 -12.195 7.533 1.00 49.31 193 GLN A O 1
ATOM 1627 N N . HIS A 1 194 ? -4.378 -11.462 6.114 1.00 53.53 194 HIS A N 1
ATOM 1628 C CA . HIS A 1 194 ? -4.940 -10.151 5.806 1.00 53.53 194 HIS A CA 1
ATOM 1629 C C . HIS A 1 194 ? -5.608 -10.073 4.423 1.00 53.53 194 HIS A C 1
ATOM 1631 O O . HIS A 1 194 ? -6.266 -9.073 4.146 1.00 53.53 194 HIS A O 1
ATOM 1637 N N . ILE A 1 195 ? -5.482 -11.098 3.572 1.00 58.22 195 ILE A N 1
ATOM 1638 C CA . ILE A 1 195 ? -6.217 -11.163 2.300 1.00 58.22 195 ILE A CA 1
ATOM 1639 C C . ILE A 1 195 ? -7.638 -11.618 2.615 1.00 58.22 195 ILE A C 1
ATOM 1641 O O . ILE A 1 195 ? -7.842 -12.693 3.177 1.00 58.22 195 ILE A O 1
ATOM 1645 N N . ARG A 1 196 ? -8.614 -10.764 2.321 1.00 66.00 196 ARG A N 1
ATOM 1646 C CA . ARG A 1 196 ? -10.037 -10.986 2.606 1.00 66.00 196 ARG A CA 1
ATOM 1647 C C . ARG A 1 196 ? -10.842 -10.334 1.499 1.00 66.00 196 ARG A C 1
ATOM 1649 O O . ARG A 1 196 ? -10.469 -9.239 1.090 1.00 66.00 196 ARG A O 1
ATOM 1656 N N . SER A 1 197 ? -11.896 -11.001 1.048 1.00 56.66 197 SER A N 1
ATOM 1657 C CA . SER A 1 197 ? -12.816 -10.482 0.041 1.00 56.66 197 SER A CA 1
ATOM 1658 C C . SER A 1 197 ? -14.195 -10.288 0.664 1.00 56.66 197 SER A C 1
ATOM 1660 O O . SER A 1 197 ? -14.635 -11.129 1.442 1.00 56.66 197 SER A O 1
ATOM 1662 N N . GLY A 1 198 ? -14.854 -9.185 0.328 1.00 46.53 198 GLY A N 1
ATOM 1663 C CA . GLY A 1 198 ? -16.247 -8.877 0.638 1.00 46.53 198 GLY A CA 1
ATOM 1664 C C . GLY A 1 198 ? -17.216 -9.314 -0.463 1.00 46.53 198 GLY A C 1
ATOM 1665 O O . GLY A 1 198 ? -18.319 -8.778 -0.546 1.00 46.53 198 GLY A O 1
ATOM 1666 N N . LYS A 1 199 ? -16.809 -10.231 -1.352 1.00 51.12 199 LYS A N 1
ATOM 1667 C CA . LYS A 1 199 ? -17.735 -10.895 -2.276 1.00 51.12 199 LYS A CA 1
ATOM 1668 C C . LYS A 1 199 ? -18.588 -11.894 -1.482 1.00 51.12 199 LYS A C 1
ATOM 1670 O O . LYS A 1 199 ? -18.028 -12.799 -0.866 1.00 51.12 199 LYS A O 1
ATOM 1675 N N . ASN A 1 200 ? -19.905 -11.688 -1.503 1.00 35.69 200 ASN A N 1
ATOM 1676 C CA . ASN A 1 200 ? -20.909 -12.679 -1.100 1.00 35.69 200 ASN A CA 1
ATOM 1677 C C . ASN A 1 200 ? -21.093 -13.723 -2.202 1.00 35.69 200 ASN A C 1
ATOM 1679 O O . ASN A 1 200 ? -21.027 -13.318 -3.388 1.00 35.69 200 ASN A O 1
#

Secondary structure (DSSP, 8-state):
-EE--TTTTHHHHHHHHHHHHHHHT--EEE-SSSGGGSGGG---SEEEESS----GGG--S--EEEEE--HHHHHHHHHHHHTT---GGGGSB-TTTTT-BHHHHHHT-SSHHHHHHHHHHTHHHHHHHHHHTS-TT-TTEEEEEHHHHTT-TT-HHHHHHHHHTT--GGGHHHHHHHHHHHSGGGS-S---TT------

Sequence (200 aa):
MIGTHHKTGTVWMLTIFSAVASYYDLKFCRDKNKAYLRSSYGNFDIFLDDHSKFDFERLSDYKGLHIIRDPRDVIVSACFYHTKSSEKWLHIKRKDFGGLTYQEKINSYSSFDDKLIFEMENAARNVIEDIKYWNYDNPDFIEIKYEDLIQDTNLILFREIFLFLGFKERIIPSLLKIAYRKSLFSGQVSNNQHIRSGKN